Protein AF-A0A7C8GUG1-F1 (afdb_monomer_lite)

Structure (mmCIF, N/CA/C/O backbone):
data_AF-A0A7C8GUG1-F1
#
_entry.id   AF-A0A7C8GUG1-F1
#
loop_
_atom_site.group_PDB
_atom_site.id
_atom_site.type_symbol
_atom_site.label_atom_id
_atom_site.label_alt_id
_atom_site.label_comp_id
_atom_site.label_asym_id
_atom_site.label_entity_id
_atom_site.label_seq_id
_atom_site.pdbx_PDB_ins_code
_atom_site.Cartn_x
_atom_site.Cartn_y
_atom_site.Cartn_z
_atom_site.occupancy
_atom_site.B_iso_or_equiv
_atom_site.auth_seq_id
_atom_site.auth_comp_id
_atom_site.auth_asym_id
_atom_site.auth_atom_id
_atom_site.pdbx_PDB_model_num
ATOM 1 N N . MET A 1 1 ? -11.549 13.042 40.018 1.00 53.22 1 MET A N 1
ATOM 2 C CA . MET A 1 1 ? -11.176 11.721 39.458 1.00 53.22 1 MET A CA 1
ATOM 3 C C . MET A 1 1 ? -12.112 11.352 38.321 1.00 53.22 1 MET A C 1
ATOM 5 O O . MET A 1 1 ? -11.627 11.152 37.223 1.00 53.22 1 MET A O 1
ATOM 9 N N . GLU A 1 2 ? -13.425 11.378 38.550 1.00 57.62 2 GLU A N 1
ATOM 10 C CA . GLU A 1 2 ? -14.457 11.025 37.562 1.00 57.62 2 GLU A CA 1
ATOM 11 C C . GLU A 1 2 ? -14.440 11.885 36.281 1.00 57.62 2 GLU A C 1
ATOM 13 O O . GLU A 1 2 ? -14.459 11.342 35.183 1.00 57.62 2 GLU A O 1
ATOM 18 N N . GLU A 1 3 ? -14.281 13.207 36.402 1.00 60.03 3 GLU A N 1
ATOM 19 C CA . GLU A 1 3 ? -14.183 14.128 35.254 1.00 60.03 3 GLU A CA 1
ATOM 20 C C . GLU A 1 3 ? -12.953 13.841 34.370 1.00 60.03 3 GLU A C 1
ATOM 22 O O . GLU A 1 3 ? -13.070 13.684 33.157 1.00 60.03 3 GLU A O 1
ATOM 27 N N . LYS A 1 4 ? -11.788 13.621 34.994 1.00 59.00 4 LYS A N 1
ATOM 28 C CA . LYS A 1 4 ? -10.542 13.252 34.304 1.00 59.00 4 LYS A CA 1
ATOM 29 C C . LYS A 1 4 ? -10.656 11.889 33.603 1.00 59.00 4 LYS A C 1
ATOM 31 O O . LYS A 1 4 ? -10.146 11.722 32.501 1.00 59.00 4 LYS A O 1
ATOM 36 N N . SER A 1 5 ? -11.347 10.923 34.210 1.00 56.12 5 SER A N 1
ATOM 37 C CA . SER A 1 5 ? -11.620 9.609 33.607 1.00 56.12 5 SER A CA 1
ATOM 38 C C . SER A 1 5 ? -12.577 9.692 32.414 1.00 56.12 5 SER A C 1
ATOM 40 O O . SER A 1 5 ? -12.389 8.980 31.430 1.00 56.12 5 SER A O 1
ATOM 42 N N . GLN A 1 6 ? -13.576 10.577 32.463 1.00 60.69 6 GLN A N 1
ATOM 43 C CA . GLN A 1 6 ? -14.480 10.821 31.336 1.00 60.69 6 GLN A CA 1
ATOM 44 C C . GLN A 1 6 ? -13.781 11.534 30.172 1.00 60.69 6 GLN A C 1
ATOM 46 O O . GLN A 1 6 ? -14.040 11.204 29.014 1.00 60.69 6 GLN A O 1
ATOM 51 N N . GLU A 1 7 ? -12.883 12.479 30.451 1.00 64.31 7 GLU A N 1
ATOM 52 C CA . GLU A 1 7 ? -12.047 13.110 29.422 1.00 64.31 7 GLU A CA 1
ATOM 53 C C . GLU A 1 7 ? -11.095 12.104 28.763 1.00 64.31 7 GLU A C 1
ATOM 55 O O . GLU A 1 7 ? -11.030 12.046 27.535 1.00 64.31 7 GLU A O 1
ATOM 60 N N . LEU A 1 8 ? -10.444 11.242 29.552 1.00 63.78 8 LEU A N 1
ATOM 61 C CA . LEU A 1 8 ? -9.610 10.143 29.051 1.00 63.78 8 LEU A CA 1
ATOM 62 C C . LEU A 1 8 ? -10.398 9.160 28.177 1.00 63.78 8 LEU A C 1
ATOM 64 O O . LEU A 1 8 ? -9.925 8.780 27.111 1.00 63.78 8 LEU A O 1
ATOM 68 N N . ALA A 1 9 ? -11.619 8.789 28.565 1.00 63.44 9 ALA A N 1
ATOM 69 C CA . ALA A 1 9 ? -12.466 7.911 27.758 1.00 63.44 9 ALA A CA 1
ATOM 70 C C . ALA A 1 9 ? -12.909 8.565 26.442 1.00 63.44 9 ALA A C 1
ATOM 72 O O . ALA A 1 9 ? -12.916 7.921 25.395 1.00 63.44 9 ALA A O 1
ATOM 73 N N . LYS A 1 10 ? -13.245 9.860 26.468 1.00 66.12 10 LYS A N 1
ATOM 74 C CA . LYS A 1 10 ? -13.562 10.624 25.252 1.00 66.12 10 LYS A CA 1
ATOM 75 C C . LYS A 1 10 ? -12.351 10.750 24.327 1.00 66.12 10 LYS A C 1
ATOM 77 O O . LYS A 1 10 ? -12.536 10.704 23.114 1.00 66.12 10 LYS A O 1
ATOM 82 N N . ALA A 1 11 ? -11.145 10.890 24.878 1.00 66.19 11 ALA A N 1
ATOM 83 C CA . ALA A 1 11 ? -9.906 10.857 24.107 1.00 66.19 11 ALA A CA 1
ATOM 84 C C . ALA A 1 11 ? -9.668 9.464 23.498 1.00 66.19 11 ALA A C 1
ATOM 86 O O . ALA A 1 11 ? -9.420 9.370 22.303 1.00 66.19 11 ALA A O 1
ATOM 87 N N . PHE A 1 12 ? -9.871 8.390 24.269 1.00 66.94 12 PHE A N 1
ATOM 88 C CA . PHE A 1 12 ? -9.739 6.995 23.822 1.00 66.94 12 PHE A CA 1
ATOM 89 C C . PHE A 1 12 ? -10.706 6.635 22.682 1.00 66.94 12 PHE A C 1
ATOM 91 O O . PHE A 1 12 ? -10.350 5.928 21.749 1.00 66.94 12 PHE A O 1
ATOM 98 N N . LEU A 1 13 ? -11.935 7.157 22.716 1.00 66.75 13 LEU A N 1
ATOM 99 C CA . LEU A 1 13 ? -12.935 6.948 21.658 1.00 66.75 13 LEU A CA 1
ATOM 100 C C . LEU A 1 13 ? -12.660 7.749 20.382 1.00 66.75 13 LEU A C 1
ATOM 102 O O . LEU A 1 13 ? -13.218 7.440 19.333 1.00 66.75 13 LEU A O 1
ATOM 106 N N . LYS A 1 14 ? -11.848 8.802 20.485 1.00 69.81 14 LYS A N 1
ATOM 107 C CA . LYS A 1 14 ? -11.373 9.601 19.350 1.00 69.81 14 LYS A CA 1
ATOM 108 C C . LYS A 1 14 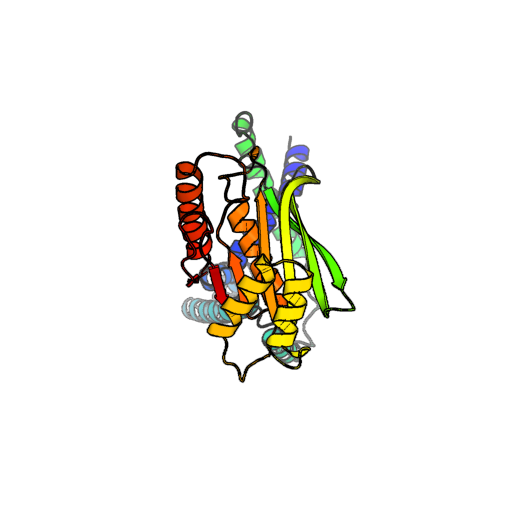? -9.972 9.186 18.902 1.00 69.81 14 LYS A C 1
ATOM 110 O O . LYS A 1 14 ? -9.459 9.757 17.943 1.00 69.81 14 LYS A O 1
ATOM 115 N N . ASP A 1 15 ? -9.365 8.217 19.582 1.00 72.31 15 ASP A N 1
ATOM 116 C CA . ASP A 1 15 ? -8.055 7.691 19.240 1.00 72.31 15 ASP A CA 1
ATOM 117 C C . ASP A 1 15 ? -8.150 6.948 17.905 1.00 72.31 15 ASP A C 1
ATOM 119 O O . ASP A 1 15 ? -8.834 5.927 17.757 1.00 72.31 15 ASP A O 1
ATOM 123 N N . LYS A 1 16 ? -7.449 7.495 16.915 1.00 67.12 16 LYS A N 1
ATOM 124 C CA . LYS A 1 16 ? -7.451 6.991 15.549 1.00 67.12 16 LYS A CA 1
ATOM 125 C C . LYS A 1 16 ? -6.862 5.575 15.458 1.00 67.12 16 LYS A C 1
ATOM 127 O O . LYS A 1 16 ? -7.427 4.778 14.723 1.00 67.12 16 LYS A O 1
ATOM 132 N N . LYS A 1 17 ? -5.843 5.193 16.252 1.00 60.03 17 LYS A N 1
ATOM 133 C CA . LYS A 1 17 ? -5.285 3.815 16.270 1.00 60.03 17 LYS A CA 1
ATOM 134 C C . LYS A 1 17 ? -6.333 2.820 16.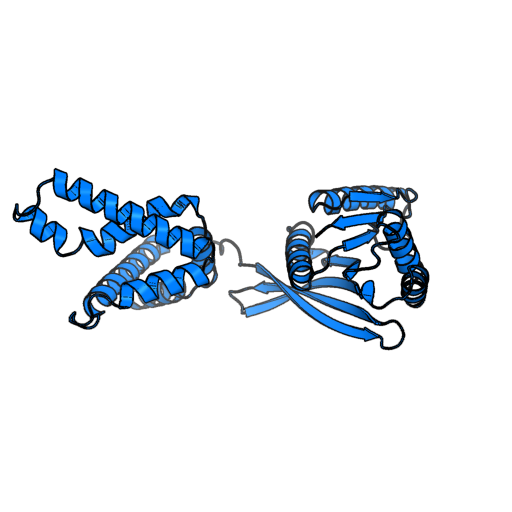727 1.00 60.03 17 LYS A C 1
ATOM 136 O O . LYS A 1 17 ? -6.486 1.757 16.130 1.00 60.03 17 LYS A O 1
ATOM 141 N N . LEU A 1 18 ? -7.025 3.128 17.819 1.00 66.56 18 LEU A N 1
ATOM 142 C CA . LEU A 1 18 ? -8.033 2.224 18.369 1.00 66.56 18 LEU A CA 1
ATOM 143 C C . LEU A 1 18 ? -9.222 2.096 17.427 1.00 66.56 18 LEU A C 1
ATOM 145 O O . LEU A 1 18 ? -9.744 0.991 17.250 1.00 66.56 18 LEU A O 1
ATOM 149 N N . ASN A 1 19 ? -9.594 3.198 16.780 1.00 71.31 19 ASN A N 1
ATOM 150 C CA . ASN A 1 19 ? -10.611 3.193 15.747 1.00 71.31 19 ASN A CA 1
ATOM 151 C C . ASN A 1 19 ? -10.169 2.391 14.512 1.00 71.31 19 ASN A C 1
ATOM 153 O O . ASN A 1 19 ? -10.931 1.548 14.056 1.00 71.31 19 ASN A O 1
ATOM 157 N N . ASP A 1 20 ? -8.937 2.554 14.030 1.00 74.25 20 ASP A N 1
ATOM 158 C CA . ASP A 1 20 ? -8.398 1.855 12.854 1.00 74.25 20 ASP A CA 1
ATOM 159 C C . ASP A 1 20 ? -8.178 0.359 13.121 1.00 74.25 20 ASP A C 1
ATOM 161 O O . ASP A 1 20 ? -8.512 -0.480 12.288 1.00 74.25 20 ASP A O 1
ATOM 165 N N . LYS A 1 21 ? -7.701 -0.015 14.315 1.00 74.44 21 LYS A N 1
ATOM 166 C CA . LYS A 1 21 ? -7.604 -1.418 14.751 1.00 74.44 21 LYS A CA 1
ATOM 167 C C . LYS A 1 21 ? -8.985 -2.058 14.846 1.00 74.44 21 LYS A C 1
ATOM 169 O O . LYS A 1 21 ? -9.177 -3.197 14.416 1.00 74.44 21 LYS A O 1
ATOM 174 N N . SER A 1 22 ? -9.949 -1.323 15.400 1.00 79.75 22 SER A N 1
ATOM 175 C CA . SER A 1 22 ? -11.342 -1.766 15.434 1.00 79.75 22 SER A CA 1
ATOM 176 C C . SER A 1 22 ? -11.894 -1.892 14.017 1.00 79.75 22 SER A C 1
ATOM 178 O O . SER A 1 22 ? -12.505 -2.907 13.711 1.00 79.75 22 SER A O 1
ATOM 180 N N . LEU A 1 23 ? -11.611 -0.940 13.126 1.00 82.00 23 LEU A N 1
ATOM 181 C CA . LEU A 1 23 ? -12.022 -0.961 11.725 1.00 82.00 23 LEU A CA 1
ATOM 182 C C . LEU A 1 23 ? -11.422 -2.152 10.973 1.00 82.00 23 LEU A C 1
ATOM 184 O O . LEU A 1 23 ? -12.149 -2.847 10.273 1.00 82.00 23 LEU A O 1
ATOM 188 N N . HIS A 1 24 ? -10.131 -2.436 11.150 1.00 81.50 24 HIS A N 1
ATOM 189 C CA . HIS A 1 24 ? -9.475 -3.589 10.537 1.00 81.50 24 HIS A CA 1
ATOM 190 C C . HIS A 1 24 ? -10.133 -4.899 10.985 1.00 81.50 24 HIS A C 1
ATOM 192 O O . HIS A 1 24 ? -10.496 -5.727 10.154 1.00 81.50 24 HIS A O 1
ATOM 198 N N . LYS A 1 25 ? -10.407 -5.040 12.289 1.00 82.38 25 LYS A N 1
ATOM 199 C CA . LYS A 1 25 ? -11.178 -6.173 12.821 1.00 82.38 25 LYS A CA 1
ATOM 200 C C . LYS A 1 25 ? -12.602 -6.216 12.251 1.00 82.38 25 LYS A C 1
ATOM 202 O O . LYS A 1 25 ? -13.123 -7.288 11.965 1.00 82.38 25 LYS A O 1
ATOM 207 N N . MET A 1 26 ? -13.240 -5.063 12.069 1.00 85.38 26 MET A N 1
ATOM 208 C CA . MET A 1 26 ? -14.569 -4.963 11.462 1.00 85.38 26 MET A CA 1
ATOM 209 C C . MET A 1 26 ? -14.566 -5.293 9.965 1.00 85.38 26 MET A C 1
ATOM 211 O O . MET A 1 26 ? -15.622 -5.639 9.446 1.00 85.38 26 MET A O 1
ATOM 215 N N . LYS A 1 27 ? -13.419 -5.235 9.276 1.00 86.31 27 LYS A N 1
ATOM 216 C CA . LYS A 1 27 ? -13.267 -5.658 7.874 1.00 86.31 27 LYS A CA 1
ATOM 217 C C . LYS A 1 27 ? -12.996 -7.158 7.704 1.00 86.31 27 LYS A C 1
ATOM 219 O O . LYS A 1 27 ? -13.127 -7.655 6.592 1.00 86.31 27 LYS A O 1
ATOM 224 N N . ASP A 1 28 ? -12.668 -7.888 8.770 1.00 86.06 28 ASP A N 1
ATOM 225 C CA . ASP A 1 28 ? -12.409 -9.330 8.694 1.00 86.06 28 ASP A CA 1
ATOM 226 C C . ASP A 1 28 ? -13.708 -10.123 8.409 1.00 86.06 28 ASP A C 1
ATOM 228 O O . ASP A 1 28 ? -14.612 -10.164 9.260 1.00 86.06 28 ASP A O 1
ATOM 232 N N . PRO A 1 29 ? -13.826 -10.791 7.242 1.00 87.31 29 PRO A N 1
ATOM 233 C CA . PRO A 1 29 ? -15.027 -11.534 6.871 1.00 87.31 29 PRO A CA 1
ATOM 234 C C . PRO A 1 29 ? -15.280 -12.762 7.747 1.00 87.31 29 PRO A C 1
ATOM 236 O O . PRO A 1 29 ? -16.419 -13.226 7.842 1.00 87.31 29 PRO A O 1
ATOM 239 N N . THR A 1 30 ? -14.257 -13.286 8.427 1.00 90.31 30 THR A N 1
ATOM 240 C CA . THR A 1 30 ? -14.411 -14.442 9.320 1.00 90.31 30 THR A CA 1
ATOM 241 C C . THR A 1 30 ? -15.225 -14.100 10.569 1.00 90.31 30 THR A C 1
ATOM 243 O O . THR A 1 30 ? -15.885 -14.972 11.136 1.00 90.31 30 THR A O 1
ATOM 246 N N . LEU A 1 31 ? -15.273 -12.818 10.945 1.00 92.25 31 LEU A N 1
ATOM 247 C CA . LEU A 1 31 ? -16.000 -12.331 12.117 1.00 92.25 31 LEU A 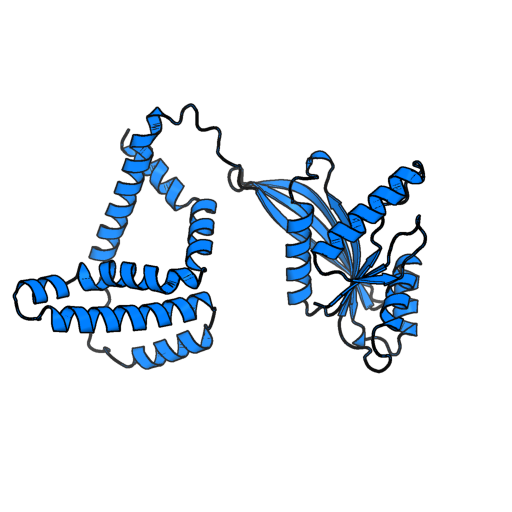CA 1
ATOM 248 C C . LEU A 1 31 ? -17.455 -11.935 11.821 1.00 92.25 31 LEU A C 1
ATOM 250 O O . LEU A 1 31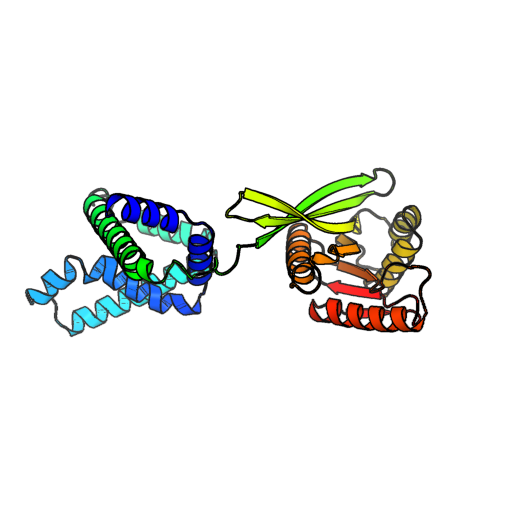 ? -18.215 -11.657 12.750 1.00 92.25 31 LEU A O 1
ATOM 254 N N . ALA A 1 32 ? -17.894 -11.945 10.557 1.00 91.94 32 ALA A N 1
ATOM 255 C CA . ALA A 1 32 ? -19.231 -11.482 10.165 1.00 91.94 32 ALA A CA 1
ATOM 256 C C . ALA A 1 32 ? -20.373 -12.214 10.895 1.00 91.94 32 ALA A C 1
ATOM 258 O O . ALA A 1 32 ? -21.374 -11.608 11.284 1.00 91.94 32 ALA A O 1
ATOM 259 N N . GLY A 1 33 ? -20.222 -13.523 11.124 1.00 91.75 33 GLY A N 1
ATOM 260 C CA . GLY A 1 33 ? -21.195 -14.323 11.872 1.00 91.75 33 GLY A CA 1
ATOM 261 C C . GLY A 1 33 ? -21.270 -13.963 13.360 1.00 91.75 33 GLY A C 1
ATOM 262 O O . GLY A 1 33 ? -22.345 -14.009 13.960 1.00 91.75 33 GLY A O 1
ATOM 263 N N . GLU A 1 34 ? -20.143 -13.592 13.967 1.00 92.81 34 GLU A N 1
ATOM 264 C CA . GLU A 1 34 ? -20.080 -13.171 15.370 1.00 92.81 34 GLU A CA 1
ATOM 265 C C . GLU A 1 34 ? -20.677 -11.777 15.549 1.00 92.81 34 GLU A C 1
ATOM 267 O O . GLU A 1 34 ? -21.513 -11.568 16.432 1.00 92.81 34 GLU A O 1
ATOM 272 N N . TRP A 1 35 ? -20.339 -10.852 14.650 1.00 93.38 35 TRP A N 1
ATOM 273 C CA . TRP A 1 35 ? -20.914 -9.512 14.641 1.00 93.38 35 TRP A CA 1
ATOM 274 C C . TRP A 1 35 ? -22.419 -9.527 14.399 1.00 93.38 35 TRP A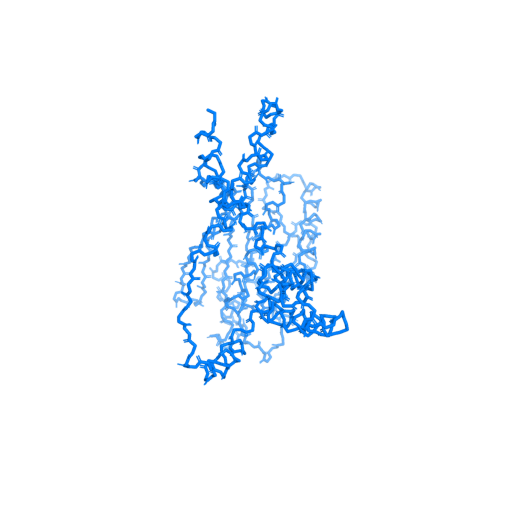 C 1
ATOM 276 O O . TRP A 1 35 ? -23.148 -8.839 15.108 1.00 93.38 35 TRP A O 1
ATOM 286 N N . ALA A 1 36 ? -22.914 -10.374 13.494 1.00 94.56 36 ALA A N 1
ATOM 287 C CA . ALA A 1 36 ? -24.348 -10.545 13.275 1.00 94.56 36 ALA A CA 1
ATOM 288 C C . ALA A 1 36 ? -25.090 -10.991 14.545 1.00 94.56 36 ALA A C 1
ATOM 290 O O . ALA A 1 36 ? -26.163 -10.469 14.848 1.00 94.56 36 ALA A O 1
ATOM 291 N N . LYS A 1 37 ? -24.511 -11.914 15.326 1.00 90.75 37 LYS A N 1
ATOM 292 C CA . LYS A 1 37 ? -25.076 -12.328 16.622 1.00 90.75 37 LYS A CA 1
ATOM 293 C C . LYS A 1 37 ? -25.082 -11.173 17.616 1.00 90.75 37 LYS A C 1
ATOM 295 O O . LYS A 1 37 ? -26.111 -10.926 18.236 1.00 90.75 37 LYS A O 1
ATOM 300 N N . ALA A 1 38 ? -23.963 -10.463 17.758 1.00 90.81 38 ALA A N 1
ATOM 301 C CA . ALA A 1 38 ? -23.858 -9.327 18.672 1.00 90.81 38 ALA A CA 1
ATOM 302 C C . ALA A 1 38 ? -24.862 -8.217 18.317 1.00 90.81 38 ALA A C 1
ATOM 304 O O . ALA A 1 38 ? -25.559 -7.710 19.194 1.00 90.81 38 ALA A O 1
ATOM 305 N N . ILE A 1 39 ? -25.003 -7.904 17.027 1.00 90.69 39 ILE A N 1
ATOM 306 C CA . ILE A 1 39 ? -25.973 -6.931 16.522 1.00 90.69 39 ILE A CA 1
ATOM 307 C C . ILE A 1 39 ? -27.398 -7.416 16.779 1.00 90.69 39 ILE A C 1
ATOM 309 O O . ILE A 1 39 ? -28.186 -6.646 17.307 1.00 90.69 39 ILE A O 1
ATOM 313 N N . ALA A 1 40 ? -27.736 -8.678 16.491 1.00 89.88 40 ALA A N 1
ATOM 314 C CA . ALA A 1 40 ? -29.059 -9.227 16.801 1.00 89.88 40 ALA A CA 1
ATOM 315 C C . ALA A 1 40 ? -29.374 -9.139 18.305 1.00 89.88 40 ALA A C 1
ATOM 317 O O . ALA A 1 40 ? -30.483 -8.774 18.691 1.00 89.88 40 ALA A O 1
ATOM 318 N N . HIS A 1 41 ? -28.392 -9.404 19.167 1.00 85.94 41 HIS A N 1
ATOM 319 C CA . HIS A 1 41 ? -28.542 -9.196 20.604 1.00 85.94 41 HIS A CA 1
ATOM 320 C C . HIS A 1 41 ? -28.837 -7.731 20.948 1.00 85.94 41 HIS A C 1
ATOM 322 O O . HIS A 1 41 ? -29.751 -7.462 21.723 1.00 85.94 41 HIS A O 1
ATOM 328 N N . PHE A 1 42 ? -28.107 -6.798 20.337 1.00 84.38 42 PHE A N 1
ATOM 329 C CA . PHE A 1 42 ? -28.255 -5.364 20.563 1.00 84.38 42 PHE A CA 1
ATOM 330 C C . PHE A 1 42 ? -29.594 -4.804 20.049 1.00 84.38 42 PHE A C 1
ATOM 332 O O . PHE A 1 42 ? -30.323 -4.182 20.812 1.00 84.38 42 PHE A O 1
ATOM 339 N N . ILE A 1 43 ? -29.943 -5.049 18.781 1.00 80.50 43 ILE A N 1
ATOM 340 C CA . ILE A 1 43 ? -31.105 -4.424 18.124 1.00 80.50 43 ILE A CA 1
ATOM 341 C C . ILE A 1 43 ? -32.424 -5.141 18.415 1.00 80.50 43 ILE A C 1
ATOM 343 O O . ILE A 1 43 ? -33.476 -4.510 18.450 1.00 80.50 43 ILE A O 1
ATOM 347 N N . TYR A 1 44 ? -32.383 -6.468 18.551 1.00 75.31 44 TYR A N 1
ATOM 348 C CA . TYR A 1 44 ? -33.575 -7.312 18.490 1.00 75.31 44 TYR A CA 1
ATOM 349 C C . TYR A 1 44 ? -33.867 -7.956 19.843 1.00 75.31 44 TYR A C 1
ATOM 351 O O . TYR A 1 44 ? -34.983 -7.846 20.349 1.00 75.31 44 TYR A O 1
ATOM 359 N N . ARG A 1 45 ? -32.857 -8.574 20.466 1.00 68.56 45 ARG A N 1
ATOM 360 C CA . ARG A 1 45 ? -33.044 -9.310 21.722 1.00 68.56 45 ARG A CA 1
ATOM 361 C C . ARG A 1 45 ? -33.128 -8.412 22.953 1.00 68.56 45 ARG A C 1
ATOM 363 O O . ARG A 1 45 ? -33.975 -8.640 23.794 1.00 68.56 45 ARG A O 1
ATOM 370 N N . ASN A 1 46 ? -32.342 -7.345 23.035 1.00 72.25 46 ASN A N 1
ATOM 371 C CA . ASN A 1 46 ? -32.501 -6.328 24.089 1.00 72.25 46 ASN A CA 1
ATOM 372 C C . ASN A 1 46 ? -33.632 -5.318 23.768 1.00 72.25 46 ASN A C 1
ATOM 374 O O . ASN A 1 46 ? -33.719 -4.226 24.342 1.00 72.25 46 ASN A O 1
ATOM 378 N N . GLY A 1 47 ? -34.478 -5.669 22.797 1.00 73.38 47 GLY A N 1
ATOM 379 C CA . GLY A 1 47 ? -35.640 -4.919 22.349 1.00 73.38 47 GLY A CA 1
ATOM 380 C C . GLY A 1 47 ? -36.959 -5.602 22.740 1.00 73.38 47 GLY A C 1
ATOM 381 O O . GLY A 1 47 ? -36.974 -6.512 23.566 1.00 73.38 47 GLY A O 1
ATOM 382 N N . PRO A 1 48 ? -38.082 -5.200 22.123 1.00 78.69 48 PRO A N 1
ATOM 383 C CA . PRO A 1 48 ? -39.425 -5.630 22.531 1.00 78.69 48 PRO A CA 1
ATOM 384 C C . PRO A 1 48 ? -39.685 -7.132 22.357 1.00 78.69 48 PRO A C 1
ATOM 386 O O . PRO A 1 48 ? -40.656 -7.658 22.888 1.00 78.69 48 PRO A O 1
ATOM 389 N N . VAL A 1 49 ? -38.851 -7.845 21.601 1.00 85.06 49 VAL A N 1
ATOM 390 C CA . VAL A 1 49 ? -39.077 -9.264 21.301 1.00 85.06 49 VAL A CA 1
ATOM 391 C C . VAL A 1 49 ? -38.863 -10.146 22.524 1.00 85.06 49 VAL A C 1
ATOM 393 O O . VAL A 1 49 ? -39.603 -11.109 22.700 1.00 85.06 49 VAL A O 1
ATOM 396 N N . GLU A 1 50 ? -37.898 -9.822 23.383 1.00 82.56 50 GLU A N 1
ATOM 397 C CA . GLU A 1 50 ? -37.701 -10.572 24.628 1.00 82.56 50 GLU A CA 1
ATOM 398 C C . GLU A 1 50 ? -38.872 -10.339 25.595 1.00 82.56 50 GLU A C 1
ATOM 400 O O . GLU A 1 50 ? -39.310 -11.269 26.268 1.00 82.56 50 GLU A O 1
ATOM 405 N N . ASP A 1 51 ? -39.471 -9.143 25.597 1.00 86.38 51 ASP A N 1
ATOM 406 C CA . ASP A 1 51 ? -40.697 -8.872 26.358 1.00 86.38 51 ASP A CA 1
ATOM 407 C C . ASP A 1 51 ? -41.881 -9.685 25.806 1.00 86.38 51 ASP A C 1
ATOM 409 O O . ASP A 1 51 ? -42.637 -10.298 26.554 1.00 86.38 51 ASP A O 1
ATOM 413 N N . ILE A 1 52 ? -42.031 -9.762 24.482 1.00 89.25 52 ILE A N 1
ATOM 414 C CA . ILE A 1 52 ? -43.067 -10.579 23.827 1.00 89.25 52 ILE A CA 1
ATOM 415 C C . ILE A 1 52 ? -42.860 -12.076 24.138 1.00 89.25 52 ILE A C 1
ATOM 417 O O . ILE A 1 52 ? -43.819 -12.798 24.426 1.00 89.25 52 ILE A O 1
ATOM 421 N N . HIS A 1 53 ? -41.612 -12.551 24.116 1.00 87.44 53 HIS A N 1
ATOM 422 C CA . HIS A 1 53 ? -41.258 -13.930 24.460 1.00 87.44 53 HIS A CA 1
ATOM 423 C C . HIS A 1 53 ? -41.517 -14.241 25.936 1.00 87.44 53 HIS A C 1
ATOM 425 O O . HIS A 1 53 ? -42.186 -15.227 26.238 1.00 87.44 53 HIS A O 1
ATOM 431 N N . SER A 1 54 ? -41.077 -13.377 26.851 1.00 86.88 54 SER A N 1
ATOM 432 C CA . SER A 1 54 ? -41.291 -13.542 28.295 1.00 86.88 54 SER A CA 1
ATOM 433 C C . SER A 1 54 ? -42.766 -13.448 28.701 1.00 86.88 54 SER A C 1
ATOM 435 O O . SER A 1 54 ? -43.188 -14.125 29.638 1.00 86.88 54 SER A O 1
ATOM 437 N N . ASN A 1 55 ? -43.579 -12.714 27.937 1.00 92.25 55 ASN A N 1
ATOM 438 C CA . ASN A 1 55 ? -45.039 -12.699 28.062 1.00 92.25 55 ASN A CA 1
ATOM 439 C C . ASN A 1 55 ? -45.725 -13.950 27.473 1.00 92.25 55 ASN A C 1
ATOM 441 O O . ASN A 1 55 ? -46.954 -14.025 27.442 1.00 92.25 55 ASN A O 1
ATOM 445 N N . GLY A 1 56 ? -44.958 -14.933 26.990 1.00 91.25 56 GLY A N 1
ATOM 446 C CA . GLY A 1 56 ? -45.456 -16.205 26.462 1.00 91.25 56 GLY A CA 1
ATOM 447 C C . GLY A 1 56 ? -46.113 -16.107 25.083 1.00 91.25 56 GLY A C 1
ATOM 448 O O . GLY A 1 56 ? -46.800 -17.039 24.670 1.00 91.25 56 GLY A O 1
ATOM 449 N N . GLN A 1 57 ? -45.933 -14.992 24.370 1.00 94.88 57 GLN A N 1
ATOM 450 C CA . GLN A 1 57 ? -46.527 -14.773 23.045 1.00 94.88 57 GLN A CA 1
ATOM 451 C C . GLN A 1 57 ? -45.676 -15.357 21.910 1.00 94.88 57 GLN A C 1
ATOM 453 O O . GLN A 1 57 ? -46.171 -15.538 20.800 1.00 94.88 57 GLN A O 1
ATOM 458 N N . LEU A 1 58 ? -44.411 -15.670 22.190 1.00 92.88 58 LEU A N 1
ATOM 459 C CA . LEU A 1 58 ? -43.534 -16.447 21.320 1.00 92.88 58 LEU A CA 1
ATOM 460 C C . LEU A 1 58 ? -43.116 -17.713 22.056 1.00 92.88 58 LEU A C 1
ATOM 462 O O . LEU A 1 58 ? -42.905 -17.692 23.267 1.00 92.88 58 LEU A O 1
ATOM 466 N N . THR A 1 59 ? -42.969 -18.819 21.334 1.00 93.00 59 THR A N 1
ATOM 467 C CA . THR A 1 59 ? -42.355 -20.023 21.898 1.00 93.00 59 THR A CA 1
ATOM 468 C C . THR A 1 59 ? -40.833 -19.968 21.761 1.00 93.00 59 THR A C 1
ATOM 470 O O . THR A 1 59 ? -40.283 -19.245 20.928 1.00 93.00 59 THR A O 1
ATOM 473 N N . ASP A 1 60 ? -40.122 -20.809 22.513 1.00 90.19 60 ASP A N 1
ATOM 474 C CA . ASP A 1 60 ? -38.671 -20.977 22.343 1.00 90.19 60 ASP A CA 1
ATOM 475 C C . ASP A 1 60 ? -38.285 -21.427 20.924 1.00 90.19 60 ASP A C 1
ATOM 477 O O . ASP A 1 60 ? -37.196 -21.115 20.433 1.00 90.19 60 ASP A O 1
ATOM 481 N N . ALA A 1 61 ? -39.161 -22.184 20.254 1.00 93.94 61 ALA A N 1
ATOM 482 C CA . ALA A 1 61 ? -38.950 -22.622 18.878 1.00 93.94 61 ALA A CA 1
ATOM 483 C C . ALA A 1 61 ? -39.078 -21.451 17.891 1.00 93.94 61 ALA A C 1
ATOM 485 O O . ALA A 1 61 ? -38.249 -21.327 16.981 1.00 93.94 61 ALA A O 1
ATOM 486 N N . ASP A 1 62 ? -40.049 -20.562 18.111 1.00 92.81 62 ASP A N 1
ATOM 487 C CA . ASP A 1 62 ? -40.211 -19.336 17.326 1.00 92.81 62 ASP A CA 1
ATOM 488 C C . ASP A 1 62 ? -38.993 -18.432 17.509 1.00 92.81 62 ASP A C 1
ATOM 490 O O . ASP A 1 62 ? -38.376 -18.017 16.528 1.00 92.81 62 ASP A O 1
ATOM 494 N N . MET A 1 63 ? -38.551 -18.238 18.755 1.00 89.31 63 MET A N 1
ATOM 495 C CA . MET A 1 63 ? -37.355 -17.453 19.065 1.00 89.31 63 MET A CA 1
ATOM 496 C C . MET A 1 63 ? -36.106 -17.989 18.368 1.00 89.31 63 MET A C 1
ATOM 498 O O . MET A 1 63 ? -35.346 -17.225 17.775 1.00 89.31 63 MET A O 1
ATOM 502 N N . LYS A 1 64 ? -35.881 -19.309 18.382 1.00 88.56 64 LYS A N 1
ATOM 503 C CA . LYS A 1 64 ? -34.750 -19.922 17.663 1.00 88.56 64 LYS A CA 1
ATOM 504 C C . LYS A 1 64 ? -34.836 -19.691 16.158 1.00 88.56 64 LYS A C 1
ATOM 506 O O . LYS A 1 64 ? -33.815 -19.406 15.530 1.00 88.56 64 LYS A O 1
ATOM 511 N N . THR A 1 65 ? -36.032 -19.810 15.591 1.00 92.56 65 THR A N 1
ATOM 512 C CA . THR A 1 65 ? -36.267 -19.623 14.156 1.00 92.56 65 THR A CA 1
ATOM 513 C C . THR A 1 65 ? -35.995 -18.181 13.747 1.00 92.56 65 THR A C 1
ATOM 515 O O . THR A 1 65 ? -35.222 -17.946 12.816 1.00 92.56 65 THR A O 1
ATOM 518 N N . ILE A 1 66 ? -36.548 -17.216 14.483 1.00 90.38 66 ILE A N 1
ATOM 519 C CA . ILE A 1 66 ? -36.380 -15.798 14.174 1.00 90.38 66 ILE A CA 1
ATOM 520 C C . ILE A 1 66 ? -34.929 -15.360 14.395 1.00 90.38 66 ILE A C 1
ATOM 522 O O . ILE A 1 66 ? -34.347 -14.731 13.514 1.00 90.38 66 ILE A O 1
ATOM 526 N N . ASN A 1 67 ? -34.291 -15.769 15.497 1.00 89.19 67 ASN A N 1
ATOM 527 C CA . ASN A 1 67 ? -32.879 -15.467 15.745 1.00 89.19 67 ASN A CA 1
ATOM 528 C C . ASN A 1 67 ? -31.978 -16.008 14.629 1.00 89.19 67 ASN A C 1
ATOM 530 O O . ASN A 1 67 ? -31.092 -15.299 14.157 1.00 89.19 67 ASN A O 1
ATOM 534 N N . LYS A 1 68 ? -32.213 -17.244 14.166 1.00 90.81 68 LYS A N 1
ATOM 535 C CA . LYS A 1 68 ? -31.445 -17.827 13.058 1.00 90.81 68 LYS A CA 1
ATOM 536 C C . LYS A 1 68 ? -31.644 -17.047 11.760 1.00 90.81 68 LYS A C 1
ATOM 538 O O . LYS A 1 68 ? -30.668 -16.793 11.058 1.00 90.81 68 LYS A O 1
ATOM 543 N N . TYR A 1 69 ? -32.880 -16.658 11.452 1.00 93.56 69 TYR A N 1
ATOM 544 C CA . TYR A 1 69 ? -33.169 -15.826 10.288 1.00 93.56 69 TYR A CA 1
ATOM 545 C C . TYR A 1 69 ? -32.439 -14.477 10.370 1.00 93.56 69 TYR A C 1
ATOM 547 O O . TYR A 1 69 ? -31.712 -14.128 9.443 1.00 93.56 69 TYR A O 1
ATOM 555 N N . MET A 1 70 ? -32.554 -13.771 11.499 1.00 92.50 70 MET A N 1
ATOM 556 C CA . MET A 1 70 ? -31.907 -12.474 11.716 1.00 92.50 70 MET A CA 1
ATOM 557 C C . MET A 1 70 ? -30.387 -12.559 11.596 1.00 92.50 70 MET A C 1
ATOM 559 O O . MET A 1 70 ? -29.791 -11.755 10.886 1.00 92.50 70 MET A O 1
ATOM 563 N N . ILE A 1 71 ? -29.760 -13.554 12.233 1.00 93.44 71 ILE A N 1
ATOM 564 C CA . ILE A 1 71 ? -28.309 -13.760 12.145 1.00 93.44 71 ILE A CA 1
ATOM 565 C C . ILE A 1 71 ? -27.894 -13.976 10.688 1.00 93.44 71 ILE A C 1
ATOM 567 O O . ILE A 1 71 ? -26.977 -13.309 10.227 1.00 93.44 71 ILE A O 1
ATOM 571 N N . ASN A 1 72 ? -28.590 -14.838 9.940 1.00 93.75 72 ASN A N 1
ATOM 572 C CA . ASN A 1 72 ? -28.254 -15.097 8.539 1.00 93.75 72 ASN A CA 1
ATOM 573 C C . ASN A 1 72 ? -28.353 -13.832 7.669 1.00 93.75 72 ASN A C 1
ATOM 575 O O . ASN A 1 72 ? -27.450 -13.570 6.875 1.00 93.75 72 ASN A O 1
ATOM 579 N N . GLN A 1 73 ? -29.423 -13.043 7.825 1.00 95.75 73 GLN A N 1
ATOM 580 C CA . GLN A 1 73 ? -29.612 -11.803 7.061 1.00 95.75 73 GLN A CA 1
ATOM 581 C C . GLN A 1 73 ? -28.554 -10.750 7.415 1.00 95.75 73 GLN A C 1
ATOM 583 O O . GLN A 1 73 ? -27.951 -10.150 6.526 1.00 95.75 73 GLN A O 1
ATOM 588 N N . LEU A 1 74 ? -28.278 -10.564 8.710 1.00 95.88 74 LEU A N 1
ATOM 589 C CA . LEU A 1 74 ? -27.253 -9.633 9.180 1.00 95.88 74 LEU A CA 1
ATOM 590 C C . LEU A 1 74 ? -25.852 -10.057 8.726 1.00 95.88 74 LEU A C 1
ATOM 592 O O . LEU A 1 74 ? -25.084 -9.206 8.293 1.00 95.88 74 LEU A O 1
ATOM 596 N N . THR A 1 75 ? -25.517 -11.352 8.759 1.00 96.56 75 THR A N 1
ATOM 597 C CA . THR A 1 75 ? -24.235 -11.853 8.235 1.00 96.56 75 THR A CA 1
ATOM 598 C C . THR A 1 75 ? -24.087 -11.541 6.749 1.00 96.56 75 THR A C 1
ATOM 600 O O . THR A 1 75 ? -23.021 -11.087 6.343 1.00 96.56 75 THR A O 1
ATOM 603 N N . GLY A 1 76 ? -25.143 -11.733 5.950 1.00 95.56 76 GLY A N 1
ATOM 604 C CA . GLY A 1 76 ? -25.140 -11.366 4.533 1.00 95.56 76 GLY A CA 1
ATOM 605 C C . GLY A 1 76 ? -24.842 -9.880 4.321 1.00 95.56 76 GLY A C 1
ATOM 606 O O . GLY A 1 76 ? -23.901 -9.547 3.608 1.00 95.56 76 GLY A O 1
ATOM 607 N N . LEU A 1 77 ? -25.575 -8.998 5.009 1.00 96.25 77 LEU A N 1
ATOM 608 C CA . LEU A 1 77 ? -25.373 -7.544 4.928 1.00 96.25 77 LEU A CA 1
ATOM 609 C C . LEU A 1 77 ? -23.959 -7.115 5.345 1.00 96.25 77 LEU A C 1
ATOM 611 O O . LEU A 1 77 ? -23.342 -6.293 4.670 1.00 96.25 77 LEU A O 1
ATOM 615 N N . ILE A 1 78 ? -23.433 -7.677 6.438 1.00 95.81 78 ILE A N 1
ATOM 616 C CA . ILE A 1 78 ? -22.077 -7.380 6.919 1.00 95.81 78 ILE A CA 1
ATOM 617 C C . ILE A 1 78 ? -21.037 -7.808 5.882 1.00 95.81 78 ILE A C 1
ATOM 619 O O . ILE A 1 78 ? -20.145 -7.025 5.574 1.00 95.81 78 ILE A O 1
ATOM 623 N N . LEU A 1 79 ? -21.166 -9.006 5.303 1.00 95.50 79 LEU A N 1
ATOM 624 C CA . LEU A 1 79 ? -20.242 -9.479 4.270 1.00 95.50 79 LEU A CA 1
ATOM 625 C C . LEU A 1 79 ? -20.280 -8.601 3.016 1.00 95.50 79 LEU A C 1
ATOM 627 O O . LEU A 1 79 ? -19.223 -8.292 2.478 1.00 95.50 79 LEU A O 1
ATOM 631 N N . THR A 1 80 ? -21.461 -8.161 2.573 1.00 95.50 80 THR A N 1
ATOM 632 C CA . THR A 1 80 ? -21.600 -7.225 1.443 1.00 95.50 80 THR A CA 1
ATOM 633 C C . THR A 1 80 ? -20.868 -5.904 1.719 1.00 95.50 80 THR A C 1
ATOM 635 O O . THR A 1 80 ? -20.169 -5.399 0.844 1.00 95.50 80 THR A O 1
ATOM 638 N N . ILE A 1 81 ? -20.951 -5.376 2.948 1.00 95.19 81 ILE A N 1
ATOM 639 C CA . ILE A 1 81 ? -20.198 -4.180 3.373 1.00 95.19 81 ILE A CA 1
ATOM 640 C C . ILE A 1 81 ? -18.688 -4.453 3.392 1.00 95.19 81 ILE A C 1
ATOM 642 O O . ILE A 1 81 ? -17.914 -3.669 2.853 1.00 95.19 81 ILE A O 1
ATOM 646 N N . GLN A 1 82 ? -18.256 -5.560 4.000 1.00 92.50 82 GLN A N 1
ATOM 647 C CA . GLN A 1 82 ? -16.836 -5.910 4.136 1.00 92.50 82 GLN A CA 1
ATOM 648 C C . GLN A 1 82 ? -16.157 -6.189 2.789 1.00 92.50 82 GLN A C 1
ATOM 650 O O . GLN A 1 82 ? -14.962 -5.954 2.650 1.00 92.50 82 GLN A O 1
ATOM 655 N N . ARG A 1 83 ? -16.916 -6.678 1.803 1.00 92.44 83 ARG A N 1
ATOM 656 C CA . ARG A 1 83 ? -16.467 -6.903 0.421 1.00 92.44 83 ARG A CA 1
ATOM 657 C C . ARG A 1 83 ? -16.585 -5.671 -0.468 1.00 92.44 83 ARG A C 1
ATOM 659 O O . ARG A 1 83 ? -16.261 -5.755 -1.646 1.00 92.44 83 ARG A O 1
ATOM 666 N N . GLU A 1 84 ? -17.054 -4.554 0.084 1.00 95.38 84 GLU A N 1
ATOM 667 C CA . GLU A 1 84 ? -17.172 -3.285 -0.631 1.00 95.38 84 GLU A CA 1
ATOM 668 C C . GLU A 1 84 ? -18.091 -3.388 -1.873 1.00 95.38 84 GLU A C 1
ATOM 670 O O . GLU A 1 84 ? -17.929 -2.686 -2.869 1.00 95.38 84 GLU A O 1
ATOM 675 N N . GLU A 1 85 ? -19.118 -4.247 -1.805 1.00 96.19 85 GLU A N 1
ATOM 676 C CA . GLU A 1 85 ? -20.117 -4.481 -2.862 1.00 96.19 85 GLU A CA 1
ATOM 677 C C . GLU A 1 85 ? -21.180 -3.352 -2.888 1.00 96.19 85 GLU A C 1
ATOM 679 O O . GLU A 1 85 ? -22.391 -3.587 -2.841 1.00 96.19 85 GLU A O 1
ATOM 684 N N . TRP A 1 86 ? -20.737 -2.091 -2.939 1.00 96.19 86 TRP A N 1
ATOM 685 C CA . TRP A 1 86 ? -21.569 -0.902 -2.695 1.00 96.19 86 TRP A CA 1
ATOM 686 C C . TRP A 1 86 ? -22.756 -0.757 -3.647 1.00 96.19 86 TRP A C 1
ATOM 688 O O . TRP A 1 86 ? -23.849 -0.400 -3.212 1.00 96.19 86 TRP A O 1
ATOM 698 N N . PHE A 1 87 ? -22.569 -1.071 -4.932 1.00 91.62 87 PHE A N 1
ATOM 699 C CA . PHE A 1 87 ? -23.647 -1.008 -5.921 1.00 91.62 87 PHE A CA 1
ATOM 700 C C . PHE A 1 87 ? -24.767 -2.012 -5.614 1.00 91.62 87 PHE A C 1
ATOM 702 O O . PHE A 1 87 ? -25.948 -1.686 -5.734 1.00 91.62 87 PHE A O 1
ATOM 709 N N . LEU A 1 88 ? -24.409 -3.226 -5.181 1.00 93.25 88 LEU A N 1
ATOM 710 C CA . LEU A 1 88 ? -25.383 -4.238 -4.779 1.00 93.25 88 LEU A CA 1
ATOM 711 C C . LEU A 1 88 ? -26.120 -3.792 -3.512 1.00 93.25 88 LEU A C 1
ATOM 713 O O . LEU A 1 88 ? -27.349 -3.858 -3.467 1.00 93.25 88 LEU A O 1
ATOM 717 N N . LEU A 1 89 ? -25.379 -3.296 -2.518 1.00 95.81 89 LEU A N 1
ATOM 718 C CA . LEU A 1 89 ? -25.943 -2.808 -1.263 1.00 95.81 89 LEU A CA 1
ATOM 719 C C . LEU A 1 89 ? -26.949 -1.671 -1.486 1.00 95.81 89 LEU A C 1
ATOM 721 O O . LEU A 1 89 ? -28.052 -1.726 -0.946 1.00 95.81 89 LEU A O 1
ATOM 725 N N . ASP A 1 90 ? -26.595 -0.677 -2.304 1.00 96.00 90 ASP A N 1
ATOM 726 C CA . ASP A 1 90 ? -27.463 0.463 -2.615 1.00 96.00 90 ASP A CA 1
ATOM 727 C C . ASP A 1 90 ? -28.778 0.008 -3.264 1.00 96.00 90 ASP A C 1
ATOM 729 O O . ASP A 1 90 ? -29.861 0.348 -2.791 1.00 96.00 90 ASP A O 1
ATOM 733 N N . ASN A 1 91 ? -28.707 -0.867 -4.272 1.00 95.19 91 ASN A N 1
ATOM 734 C CA . ASN A 1 91 ? -29.902 -1.390 -4.941 1.00 95.19 91 ASN A CA 1
ATOM 735 C C . ASN A 1 91 ? -30.770 -2.257 -4.015 1.00 95.19 91 ASN A C 1
ATOM 737 O O . ASN A 1 91 ? -32.000 -2.159 -4.050 1.00 95.19 91 ASN A O 1
ATOM 741 N N . MET A 1 92 ? -30.156 -3.081 -3.160 1.00 94.69 92 MET A N 1
ATOM 742 C CA . MET A 1 92 ? -30.889 -3.857 -2.158 1.00 94.69 92 MET A CA 1
ATOM 743 C C . MET A 1 92 ? -31.636 -2.940 -1.183 1.00 94.69 92 MET A C 1
ATOM 745 O O . MET A 1 92 ? -32.827 -3.137 -0.941 1.00 94.69 92 MET A O 1
ATOM 749 N N . LEU A 1 93 ? -30.967 -1.918 -0.640 1.00 93.56 93 LEU A N 1
ATOM 750 C CA . LEU A 1 93 ? -31.584 -0.973 0.293 1.00 93.56 93 LEU A CA 1
ATOM 751 C C . LEU A 1 93 ? -32.654 -0.111 -0.389 1.00 93.56 93 LEU A C 1
ATOM 753 O O . LEU A 1 93 ? -33.709 0.120 0.202 1.00 93.56 93 LEU A O 1
ATOM 757 N N . ALA A 1 94 ? -32.434 0.313 -1.635 1.00 91.00 94 ALA A N 1
ATOM 758 C CA . ALA A 1 94 ? -33.414 1.053 -2.424 1.00 91.00 94 ALA A CA 1
ATOM 759 C C . ALA A 1 94 ? -34.702 0.247 -2.641 1.00 91.00 94 ALA A C 1
ATOM 761 O O . ALA A 1 94 ? -35.796 0.798 -2.506 1.00 91.00 94 ALA A O 1
ATOM 762 N N . PHE A 1 95 ? -34.586 -1.059 -2.906 1.00 91.31 95 PHE A N 1
ATOM 763 C CA . PHE A 1 95 ? -35.736 -1.958 -2.991 1.00 91.31 95 PHE A CA 1
ATOM 764 C C . PHE A 1 95 ? -36.495 -2.028 -1.660 1.00 91.31 95 PHE A C 1
ATOM 766 O O . PHE A 1 95 ? -37.711 -1.838 -1.628 1.00 91.31 95 PHE A O 1
ATOM 773 N N . TYR A 1 96 ? -35.793 -2.239 -0.542 1.00 88.31 96 TYR A N 1
ATOM 774 C CA . TYR A 1 96 ? -36.454 -2.379 0.759 1.00 88.31 96 TYR A CA 1
ATOM 775 C C . TYR A 1 96 ? -37.031 -1.071 1.313 1.00 88.31 96 TYR A C 1
ATOM 777 O O . TYR A 1 96 ? -38.026 -1.103 2.034 1.00 88.31 96 TYR A O 1
ATOM 785 N N . LYS A 1 97 ? -36.478 0.084 0.929 1.00 85.62 97 LYS A N 1
ATOM 786 C CA . LYS A 1 97 ? -36.993 1.414 1.295 1.00 85.62 97 LYS A CA 1
ATOM 787 C C . LYS A 1 97 ? -38.416 1.674 0.781 1.00 85.62 97 LYS A C 1
ATOM 789 O O . LYS A 1 97 ? -39.097 2.559 1.290 1.00 85.62 97 LYS A O 1
ATOM 794 N N . MET A 1 98 ? -38.880 0.914 -0.213 1.00 87.69 98 MET A N 1
ATOM 795 C CA . MET A 1 98 ? -40.257 1.002 -0.714 1.00 87.69 98 MET A CA 1
ATOM 796 C C . MET A 1 98 ? -41.290 0.461 0.290 1.00 87.69 98 MET A C 1
ATOM 798 O O . MET A 1 98 ? -42.481 0.740 0.154 1.00 87.69 98 MET A O 1
ATOM 802 N N . PHE A 1 99 ? -40.853 -0.291 1.303 1.00 86.62 99 PHE A N 1
ATOM 803 C CA . PHE A 1 99 ? -41.701 -0.816 2.369 1.00 86.62 99 PHE A CA 1
ATOM 804 C C . PHE A 1 99 ? -41.577 0.045 3.637 1.00 86.62 99 PHE A C 1
ATOM 806 O O . PHE A 1 99 ? -40.536 0.639 3.899 1.00 86.62 99 PHE A O 1
ATOM 813 N N . GLY A 1 100 ? -42.644 0.114 4.441 1.00 79.81 100 GLY A N 1
ATOM 814 C CA . GLY A 1 100 ? -42.617 0.815 5.735 1.00 79.81 100 GLY A CA 1
ATOM 815 C C . GLY A 1 100 ? -42.772 2.337 5.662 1.00 79.81 100 GLY A C 1
ATOM 816 O O . GLY A 1 100 ? -42.498 3.021 6.639 1.00 79.81 100 GLY A O 1
ATOM 817 N N . GLY A 1 101 ? -43.258 2.893 4.546 1.00 82.62 101 GLY A N 1
ATOM 818 C CA . GLY A 1 101 ? -43.499 4.342 4.410 1.00 82.62 101 GLY A CA 1
ATOM 819 C C . GLY A 1 101 ? -44.540 4.926 5.381 1.00 82.62 101 GLY A C 1
ATOM 820 O O . GLY A 1 101 ? -44.695 6.139 5.456 1.00 82.62 101 GLY A O 1
ATOM 821 N N . ASN A 1 102 ? -45.258 4.071 6.112 1.00 87.81 102 ASN A N 1
ATOM 822 C CA . ASN A 1 102 ? -46.193 4.424 7.177 1.00 87.81 102 ASN A CA 1
ATOM 823 C C . ASN A 1 102 ? -45.622 4.213 8.591 1.00 87.81 102 ASN A C 1
ATOM 825 O O . ASN A 1 102 ? -46.377 4.307 9.555 1.00 87.81 102 ASN A O 1
ATOM 829 N N . TRP A 1 103 ? -44.347 3.846 8.719 1.00 88.31 103 TRP A N 1
ATOM 830 C CA . TRP A 1 103 ? -43.691 3.684 10.013 1.00 88.31 103 TRP A CA 1
ATOM 831 C C . TRP A 1 103 ? -43.201 5.035 10.527 1.00 88.31 103 TRP A C 1
ATOM 833 O O . TRP A 1 103 ? -42.936 5.954 9.750 1.00 88.31 103 TRP A O 1
ATOM 843 N N . ASP A 1 104 ? -43.081 5.147 11.847 1.00 88.56 104 ASP A N 1
ATOM 844 C CA . ASP A 1 104 ? -42.554 6.350 12.476 1.00 88.56 104 ASP A CA 1
ATOM 845 C C . ASP A 1 104 ? -41.085 6.581 12.096 1.00 88.56 104 ASP A C 1
ATOM 847 O O . ASP A 1 104 ? -40.321 5.649 11.821 1.00 88.56 104 ASP A O 1
ATOM 851 N N . ASN A 1 105 ? -40.674 7.850 12.108 1.00 87.88 105 ASN A N 1
ATOM 852 C CA . ASN A 1 105 ? -39.268 8.204 11.945 1.00 87.88 105 ASN A CA 1
ATOM 853 C C . ASN A 1 105 ? -38.426 7.626 13.091 1.00 87.88 105 ASN A C 1
ATOM 855 O O . ASN A 1 105 ? -38.893 7.490 14.221 1.00 87.88 105 ASN A O 1
ATOM 859 N N . ALA A 1 106 ? -37.154 7.341 12.805 1.00 85.94 106 ALA A N 1
ATOM 860 C CA . ALA A 1 106 ? -36.235 6.807 13.802 1.00 85.94 106 ALA A CA 1
ATOM 861 C C . ALA A 1 106 ? -36.061 7.768 14.995 1.00 85.94 106 ALA A C 1
ATOM 863 O O . ALA A 1 106 ? -35.617 8.905 14.825 1.00 85.94 106 ALA A O 1
ATOM 864 N N . ASP A 1 107 ? -36.342 7.278 16.205 1.00 86.75 107 ASP A N 1
ATOM 865 C CA . ASP A 1 107 ? -35.965 7.924 17.465 1.00 86.75 107 ASP A CA 1
ATOM 866 C C . ASP A 1 107 ? -34.642 7.334 17.974 1.00 86.75 107 ASP A C 1
ATOM 868 O O . ASP A 1 107 ? -34.539 6.151 18.305 1.00 86.75 107 ASP A O 1
ATOM 872 N N . LEU A 1 108 ? -33.608 8.174 18.035 1.00 86.94 108 LEU A N 1
ATOM 873 C CA . LEU A 1 108 ? -32.261 7.780 18.447 1.00 86.94 108 LEU A CA 1
ATOM 874 C C . LEU A 1 108 ? -32.019 7.935 19.954 1.00 86.94 108 LEU A C 1
ATOM 876 O O . LEU A 1 108 ? -30.905 7.679 20.408 1.00 86.94 108 LEU A O 1
ATOM 880 N N . THR A 1 109 ? -33.016 8.347 20.743 1.00 87.94 109 THR A N 1
ATOM 881 C CA . THR A 1 109 ? -32.850 8.620 22.179 1.00 87.94 109 THR A CA 1
ATOM 882 C C . THR A 1 109 ? -32.327 7.393 22.922 1.00 87.94 109 THR A C 1
ATOM 884 O O . THR A 1 109 ? -31.267 7.465 23.543 1.00 87.94 109 THR A O 1
ATOM 887 N N . LYS A 1 110 ? -33.003 6.241 22.782 1.00 82.94 110 LYS A N 1
ATOM 888 C CA . LYS A 1 110 ? -32.592 4.980 23.425 1.00 82.94 110 LYS A CA 1
ATOM 889 C C . LYS A 1 110 ? -31.190 4.549 22.985 1.00 82.94 110 LYS A C 1
ATOM 891 O O . LYS A 1 110 ? -30.351 4.252 23.832 1.00 82.94 110 LYS A O 1
ATOM 896 N N . PHE A 1 111 ? -30.914 4.591 21.679 1.00 85.12 111 PHE A N 1
ATOM 897 C CA . PHE A 1 111 ? -29.599 4.251 21.128 1.00 85.12 111 PHE A CA 1
ATOM 898 C C . PHE A 1 111 ? -28.486 5.137 21.705 1.00 85.12 111 PHE A C 1
ATOM 900 O O . PHE A 1 111 ? -27.435 4.643 22.106 1.00 85.12 111 PHE A O 1
ATOM 907 N N . AS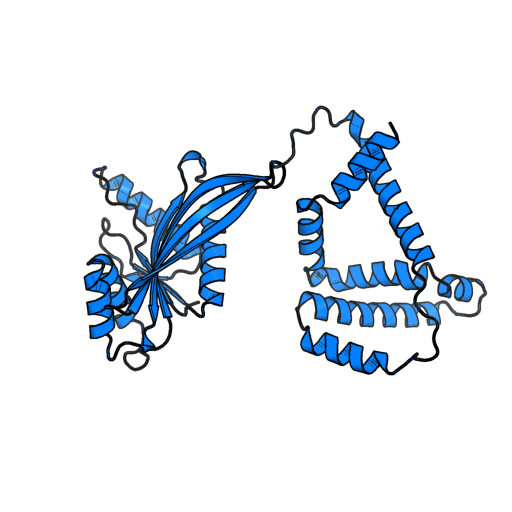N A 1 112 ? -28.714 6.449 21.788 1.00 85.50 112 ASN A N 1
ATOM 908 C CA . ASN A 1 112 ? -27.739 7.391 22.332 1.00 85.50 112 ASN A CA 1
ATOM 909 C C . ASN A 1 112 ? -27.503 7.173 23.832 1.00 85.50 112 ASN A C 1
ATOM 911 O O . ASN A 1 112 ? -26.361 7.268 24.281 1.00 85.50 112 ASN A O 1
ATOM 915 N N . THR A 1 113 ? -28.544 6.833 24.599 1.00 84.81 113 THR A N 1
ATOM 916 C CA . THR A 1 113 ? -28.410 6.461 26.014 1.00 84.81 113 THR A CA 1
ATOM 917 C C . THR A 1 113 ? -27.576 5.192 26.185 1.00 84.81 113 THR A C 1
ATOM 919 O O . THR A 1 113 ? -26.638 5.177 26.978 1.00 84.81 113 THR A O 1
ATOM 922 N N . GLU A 1 114 ? -27.859 4.139 25.419 1.00 83.31 114 GLU A N 1
ATOM 923 C CA . GLU A 1 114 ? -27.098 2.884 25.478 1.00 83.31 114 GLU A CA 1
ATOM 924 C C . GLU A 1 114 ? -25.641 3.083 25.052 1.00 83.31 114 GLU A C 1
ATOM 926 O O . GLU A 1 114 ? -24.721 2.608 25.721 1.00 83.31 114 GLU A O 1
ATOM 931 N N . LYS A 1 115 ? -25.413 3.864 23.991 1.00 83.69 115 LYS A N 1
ATOM 932 C CA . LYS A 1 115 ? -24.073 4.276 23.568 1.00 83.69 115 LYS A CA 1
ATOM 933 C C . LYS A 1 115 ? -23.332 4.983 24.702 1.00 83.69 115 LYS A C 1
ATOM 935 O O . LYS A 1 115 ? -22.176 4.661 24.961 1.00 83.69 115 LYS A O 1
ATOM 940 N N . GLN A 1 116 ? -23.987 5.910 25.398 1.00 80.94 116 GLN A N 1
ATOM 941 C CA . GLN A 1 116 ? -23.390 6.640 26.515 1.00 80.94 116 GLN A CA 1
ATOM 942 C C . GLN A 1 116 ? -23.015 5.711 27.684 1.00 80.94 116 GLN A C 1
ATOM 944 O O . GLN A 1 116 ? -21.923 5.843 28.234 1.00 80.94 116 GLN A O 1
ATOM 949 N N . LEU A 1 117 ? -23.842 4.710 28.003 1.00 82.44 117 LEU A N 1
ATOM 950 C CA . LEU A 1 117 ? -23.522 3.702 29.024 1.00 82.44 117 LEU A CA 1
ATOM 951 C C . LEU A 1 117 ? -22.287 2.865 28.660 1.00 82.44 117 LEU A C 1
ATOM 953 O O . LEU A 1 117 ? -21.454 2.574 29.519 1.00 82.44 117 LEU A O 1
ATOM 957 N N . VAL A 1 118 ? -22.134 2.490 27.386 1.00 81.50 118 VAL A N 1
ATOM 958 C CA . VAL A 1 118 ? -20.930 1.788 26.910 1.00 81.50 118 VAL A CA 1
ATOM 959 C C . VAL A 1 118 ? -19.690 2.665 27.090 1.00 81.50 118 VAL A C 1
ATOM 961 O O . VAL A 1 118 ? -18.675 2.189 27.598 1.00 81.50 118 VAL A O 1
ATOM 964 N N . ILE A 1 119 ? -19.783 3.952 26.745 1.00 78.31 119 ILE A N 1
ATOM 965 C CA . ILE A 1 119 ? -18.701 4.930 26.935 1.00 78.31 119 ILE A CA 1
ATOM 966 C C . ILE A 1 119 ? -18.310 5.037 28.414 1.00 78.31 119 ILE A C 1
ATOM 968 O O . ILE A 1 119 ? -17.126 5.013 28.746 1.00 78.31 119 ILE A O 1
ATOM 972 N N . GLU A 1 120 ? -19.287 5.109 29.314 1.00 78.25 120 GLU A N 1
ATOM 973 C CA . GLU A 1 120 ? -19.050 5.174 30.758 1.00 78.25 120 GLU A CA 1
ATOM 974 C C . GLU A 1 120 ? -18.407 3.899 31.308 1.00 78.25 120 GLU A C 1
ATOM 976 O O . GLU A 1 120 ? -17.522 3.967 32.160 1.00 78.25 120 GLU A O 1
ATOM 981 N N . ASN A 1 121 ? -18.805 2.730 30.808 1.00 78.62 121 ASN A N 1
ATOM 982 C CA . ASN A 1 121 ? -18.184 1.466 31.192 1.00 78.62 121 ASN A CA 1
ATOM 983 C C . ASN A 1 121 ? -16.730 1.382 30.718 1.00 78.62 121 ASN A C 1
ATOM 985 O O . ASN A 1 121 ? -15.865 0.976 31.495 1.00 78.62 121 ASN A O 1
ATOM 989 N N . ILE A 1 122 ? -16.438 1.832 29.494 1.00 76.06 122 ILE A N 1
ATOM 990 C CA . ILE A 1 122 ? -15.060 1.969 29.003 1.00 76.06 122 ILE A CA 1
ATOM 991 C C . ILE A 1 122 ? -14.276 2.919 29.918 1.00 76.06 122 ILE A C 1
ATOM 993 O O . ILE A 1 122 ? -13.177 2.577 30.349 1.00 76.06 122 ILE A O 1
ATOM 997 N N . ALA A 1 123 ? -14.858 4.062 30.298 1.00 71.06 123 ALA A N 1
ATOM 998 C CA . ALA A 1 123 ? -14.220 5.028 31.191 1.00 71.06 123 ALA A CA 1
ATOM 999 C C . ALA A 1 123 ? -13.874 4.433 32.562 1.00 71.06 123 ALA A C 1
ATOM 1001 O O . ALA A 1 123 ? -12.790 4.685 33.086 1.00 71.06 123 ALA A O 1
ATOM 1002 N N . LYS A 1 124 ? -14.769 3.617 33.131 1.00 73.19 124 LYS A N 1
ATOM 1003 C CA . LYS A 1 124 ? -14.543 2.912 34.403 1.00 73.19 124 LYS A CA 1
ATOM 1004 C C . LYS A 1 124 ? -13.439 1.866 34.293 1.00 73.19 124 LYS A C 1
ATOM 1006 O O . LYS A 1 124 ? -12.606 1.787 35.189 1.00 73.19 124 LYS A O 1
ATOM 1011 N N . ILE A 1 125 ? -13.410 1.086 33.210 1.00 73.81 125 ILE A N 1
ATOM 1012 C CA . ILE A 1 125 ? -12.344 0.101 32.961 1.00 73.81 125 ILE A CA 1
ATOM 1013 C C . ILE A 1 125 ? -10.995 0.811 32.864 1.00 73.81 125 ILE A C 1
ATOM 1015 O O . ILE A 1 125 ? -10.048 0.415 33.538 1.00 73.81 125 ILE A O 1
ATOM 1019 N N . VAL A 1 126 ? -10.926 1.891 32.081 1.00 67.44 126 VAL A N 1
ATOM 1020 C CA . VAL A 1 126 ? -9.718 2.712 31.969 1.00 67.44 126 VAL A CA 1
ATOM 1021 C C . VAL A 1 126 ? -9.319 3.232 33.347 1.00 67.44 126 VAL A C 1
ATOM 1023 O O . VAL A 1 126 ? -8.202 2.976 33.772 1.00 67.44 126 VAL A O 1
ATOM 1026 N N . ALA A 1 127 ? -10.233 3.869 34.087 1.00 66.19 127 ALA A N 1
ATOM 1027 C CA . ALA A 1 127 ? -9.964 4.452 35.403 1.00 66.19 127 ALA A CA 1
ATOM 1028 C C . ALA A 1 127 ? -9.482 3.438 36.454 1.00 66.19 127 ALA A C 1
ATOM 1030 O O . ALA A 1 127 ? -8.580 3.751 37.227 1.00 66.19 127 ALA A O 1
ATOM 1031 N N . ASN A 1 128 ? -10.054 2.232 36.478 1.00 66.00 128 ASN A N 1
ATOM 1032 C CA . ASN A 1 128 ? -9.701 1.190 37.445 1.00 66.00 128 ASN A CA 1
ATOM 1033 C C . ASN A 1 128 ? -8.334 0.557 37.176 1.00 66.00 128 ASN A C 1
ATOM 1035 O O . ASN A 1 128 ? -7.730 0.014 38.095 1.00 66.00 128 ASN A O 1
ATOM 1039 N N . ASN A 1 129 ? -7.827 0.659 35.948 1.00 61.59 129 ASN A N 1
ATOM 1040 C CA . ASN A 1 129 ? -6.495 0.176 35.610 1.00 61.59 129 ASN A CA 1
ATOM 1041 C C . ASN A 1 129 ? -5.405 1.238 35.872 1.00 61.59 129 ASN A C 1
ATOM 1043 O O . ASN A 1 129 ? -4.229 0.904 35.853 1.00 61.59 129 ASN A O 1
ATOM 1047 N N . VAL A 1 130 ? -5.751 2.497 36.196 1.00 53.94 130 VAL A N 1
ATOM 1048 C CA . VAL A 1 130 ? -4.790 3.618 36.333 1.00 53.94 130 VAL A CA 1
ATOM 1049 C C . VAL A 1 130 ? -3.784 3.461 37.492 1.00 53.94 130 VAL A C 1
ATOM 1051 O O . VAL A 1 130 ? -2.741 4.111 37.457 1.00 53.94 130 VAL A O 1
ATOM 1054 N N . SER A 1 131 ? -3.999 2.581 38.482 1.00 43.91 131 SER A N 1
ATOM 1055 C CA . SER A 1 131 ? -2.986 2.320 39.528 1.00 43.91 131 SER A CA 1
ATOM 1056 C C . SER A 1 131 ? -1.777 1.500 39.054 1.00 43.91 131 SER A C 1
ATOM 1058 O O . SER A 1 131 ? -0.775 1.484 39.758 1.00 43.91 131 SER A O 1
ATOM 1060 N N . ASP A 1 132 ? -1.848 0.877 37.873 1.00 42.62 132 ASP A N 1
ATOM 1061 C CA . ASP A 1 132 ? -0.725 0.181 37.216 1.00 42.62 132 ASP A CA 1
ATOM 1062 C C . ASP A 1 132 ? -0.135 0.981 36.035 1.00 42.62 132 ASP A C 1
ATOM 1064 O O . ASP A 1 132 ? 0.851 0.586 35.419 1.00 42.62 132 ASP A O 1
ATOM 1068 N N . TYR A 1 133 ? -0.696 2.155 35.719 1.00 40.56 133 TYR A N 1
ATOM 1069 C CA . TYR A 1 133 ? -0.294 2.947 34.547 1.00 40.56 133 TYR A CA 1
ATOM 1070 C C . TYR A 1 133 ? 0.821 3.966 34.814 1.00 40.56 133 TYR A C 1
ATOM 1072 O O . TYR A 1 133 ? 1.179 4.722 33.916 1.00 40.56 133 TYR A O 1
ATOM 1080 N N . SER A 1 134 ? 1.438 3.971 36.002 1.00 38.88 134 SER A N 1
ATOM 1081 C CA . SER A 1 134 ? 2.736 4.643 36.191 1.00 38.88 134 SER A CA 1
ATOM 1082 C C . SER A 1 134 ? 3.922 3.822 35.664 1.00 38.88 134 SER A C 1
ATOM 1084 O O . SER A 1 134 ? 5.057 4.279 35.761 1.00 38.88 134 SER A O 1
ATOM 1086 N N . ALA A 1 135 ? 3.667 2.628 35.117 1.00 37.44 135 ALA A N 1
ATOM 1087 C CA . ALA A 1 135 ? 4.662 1.751 34.501 1.00 37.44 135 ALA A CA 1
ATOM 1088 C C . ALA A 1 135 ? 4.171 1.102 33.191 1.00 37.44 135 ALA A C 1
ATOM 1090 O O . ALA A 1 135 ? 4.733 0.100 32.756 1.00 37.44 135 ALA A O 1
ATOM 1091 N N . VAL A 1 136 ? 3.156 1.675 32.536 1.00 40.25 136 VAL A N 1
ATOM 1092 C CA . VAL A 1 136 ? 2.922 1.389 31.117 1.00 40.25 136 VAL A CA 1
ATOM 1093 C C . VAL A 1 136 ? 3.756 2.414 30.362 1.00 40.25 136 VAL A C 1
ATOM 1095 O O . VAL A 1 136 ? 3.318 3.544 30.141 1.00 40.25 136 VAL A O 1
ATOM 1098 N N . GLU A 1 137 ? 5.001 2.049 30.037 1.00 39.69 137 GLU A N 1
ATOM 1099 C CA . GLU A 1 137 ? 5.689 2.706 28.922 1.00 39.69 137 GLU A CA 1
ATOM 1100 C C . GLU A 1 137 ? 4.703 2.756 27.749 1.00 39.69 137 GLU A C 1
ATOM 1102 O O . GLU A 1 137 ? 3.978 1.777 27.565 1.00 39.69 137 GLU A O 1
ATOM 1107 N N . PRO A 1 138 ? 4.587 3.875 27.011 1.00 41.25 138 PRO A N 1
ATOM 1108 C CA . PRO A 1 138 ? 3.603 3.998 25.944 1.00 41.25 138 PRO A CA 1
ATOM 1109 C C . PRO A 1 138 ? 3.798 2.837 24.966 1.00 41.25 138 PRO A C 1
ATOM 1111 O O . PRO A 1 138 ? 4.749 2.834 24.186 1.00 41.25 138 PRO A O 1
ATOM 1114 N N . GLU A 1 139 ? 2.934 1.822 25.066 1.00 43.69 139 GLU A N 1
ATOM 1115 C CA . GLU A 1 139 ? 3.026 0.620 24.249 1.00 43.69 139 GLU A CA 1
ATOM 1116 C C . GLU A 1 139 ? 2.750 1.021 22.795 1.00 43.69 139 GLU A C 1
ATOM 1118 O O . GLU A 1 139 ? 1.614 1.245 22.361 1.00 43.69 139 GLU A O 1
ATOM 1123 N N . GLU A 1 140 ? 3.872 1.145 22.087 1.00 48.62 140 GLU A N 1
ATOM 1124 C CA . GLU A 1 140 ? 4.075 1.464 20.680 1.00 48.62 140 GLU A CA 1
ATOM 1125 C C . GLU A 1 140 ? 3.463 2.800 20.231 1.00 48.62 140 GLU A C 1
ATOM 1127 O O . GLU A 1 140 ? 2.280 2.881 19.868 1.00 48.62 140 GLU A O 1
ATOM 1132 N N . ASN A 1 141 ? 4.318 3.837 20.162 1.00 51.22 141 ASN A N 1
ATOM 1133 C CA . ASN A 1 141 ? 4.110 4.984 19.273 1.00 51.22 141 ASN A CA 1
ATOM 1134 C C . ASN A 1 141 ? 3.608 4.455 17.922 1.00 51.22 141 ASN A C 1
ATOM 1136 O O . ASN A 1 141 ? 4.328 3.718 17.244 1.00 51.22 141 ASN A O 1
ATOM 1140 N N . ILE A 1 142 ? 2.364 4.780 17.549 1.00 56.03 142 ILE A N 1
ATOM 1141 C CA . ILE A 1 142 ? 1.858 4.385 16.232 1.00 56.03 142 ILE A CA 1
ATOM 1142 C C . ILE A 1 142 ? 2.509 5.268 15.217 1.00 56.03 142 ILE A C 1
ATOM 1144 O O . ILE A 1 142 ? 2.224 6.460 15.103 1.00 56.03 142 ILE A O 1
ATOM 1148 N N . HIS A 1 143 ? 3.353 4.582 14.496 1.00 74.00 143 HIS A N 1
ATOM 1149 C CA . HIS A 1 143 ? 4.054 5.003 13.331 1.00 74.00 143 HIS A CA 1
ATOM 1150 C C . HIS A 1 143 ? 3.350 4.313 12.165 1.00 74.00 143 HIS A C 1
ATOM 1152 O O . HIS A 1 143 ? 3.178 3.094 12.195 1.00 74.00 143 HIS A O 1
ATOM 1158 N N . TYR A 1 144 ? 2.871 5.077 11.186 1.00 85.69 144 TYR A N 1
ATOM 1159 C CA . TYR A 1 144 ? 2.517 4.512 9.886 1.00 85.69 144 TYR A CA 1
ATOM 1160 C C . TYR A 1 144 ? 3.353 5.178 8.811 1.00 85.69 144 TYR A C 1
ATOM 1162 O O . TYR A 1 144 ? 3.723 6.349 8.932 1.00 85.69 144 TYR A O 1
ATOM 1170 N N . ILE A 1 145 ? 3.632 4.428 7.752 1.00 93.75 145 ILE A N 1
ATOM 1171 C CA . ILE A 1 145 ? 4.365 4.969 6.621 1.00 93.75 145 ILE A CA 1
ATOM 1172 C C . ILE A 1 145 ? 3.420 5.777 5.746 1.00 93.75 145 ILE A C 1
ATOM 1174 O O . ILE A 1 145 ? 2.426 5.264 5.230 1.00 93.75 145 ILE A O 1
ATOM 1178 N N . ASP A 1 146 ? 3.714 7.055 5.590 1.00 93.62 146 ASP A N 1
ATOM 1179 C CA . ASP A 1 146 ? 3.092 7.919 4.603 1.00 93.62 146 ASP A CA 1
ATOM 1180 C C . ASP A 1 146 ? 4.053 8.122 3.434 1.00 93.62 146 ASP A C 1
ATOM 1182 O O . ASP A 1 146 ? 5.272 8.136 3.620 1.00 93.62 146 ASP A O 1
ATOM 1186 N N . ILE A 1 147 ? 3.515 8.229 2.221 1.00 96.50 147 ILE A N 1
ATOM 1187 C CA . ILE A 1 147 ? 4.329 8.467 1.028 1.00 96.50 147 ILE A CA 1
ATOM 1188 C C . ILE A 1 147 ? 3.753 9.659 0.285 1.00 96.50 147 ILE A C 1
ATOM 1190 O O . ILE A 1 147 ? 2.634 9.602 -0.226 1.00 96.50 147 ILE A O 1
ATOM 1194 N N . THR A 1 148 ? 4.547 10.722 0.197 1.00 96.75 148 THR A N 1
ATOM 1195 C CA . THR A 1 148 ? 4.213 11.884 -0.625 1.00 96.75 148 THR A CA 1
ATOM 1196 C C . THR A 1 148 ? 4.908 11.755 -1.968 1.00 96.75 148 THR A C 1
ATOM 1198 O O . THR A 1 148 ? 6.115 11.536 -2.024 1.00 96.75 148 THR A O 1
ATOM 1201 N N . TYR A 1 149 ? 4.153 11.926 -3.050 1.00 96.69 149 TYR A N 1
ATOM 1202 C CA . TYR A 1 149 ? 4.636 11.787 -4.421 1.00 96.69 149 TYR A CA 1
ATOM 1203 C C . TYR A 1 149 ? 4.781 13.156 -5.085 1.00 96.69 149 TYR A C 1
ATOM 1205 O O . TYR A 1 149 ? 3.914 14.019 -4.959 1.00 96.69 149 TYR A O 1
ATOM 1213 N N . SER A 1 150 ? 5.857 13.339 -5.840 1.00 97.69 150 SER A N 1
ATOM 1214 C CA . SER A 1 150 ? 6.065 14.456 -6.761 1.00 97.69 150 SER A CA 1
ATOM 1215 C C . SER A 1 150 ? 6.449 13.903 -8.126 1.00 97.69 150 SER A C 1
ATOM 1217 O O . SER A 1 150 ? 7.226 12.952 -8.201 1.00 97.69 150 SER A O 1
ATOM 1219 N N . SER A 1 151 ? 5.918 14.486 -9.200 1.00 97.81 151 SER A N 1
ATOM 1220 C CA . SER A 1 151 ? 6.156 14.004 -10.562 1.00 97.81 151 SER A CA 1
ATOM 1221 C C . SER A 1 151 ? 6.388 15.128 -11.561 1.00 97.81 151 SER A C 1
ATOM 1223 O O . SER A 1 151 ? 5.760 16.182 -11.455 1.00 97.81 151 SER A O 1
ATOM 1225 N N . SER A 1 152 ? 7.205 14.865 -12.577 1.00 98.06 152 SER A N 1
ATOM 1226 C CA . SER A 1 152 ? 7.391 15.736 -13.739 1.00 98.06 152 SER A CA 1
ATOM 1227 C C . SER A 1 152 ? 7.320 14.925 -15.029 1.00 98.06 152 SER A C 1
ATOM 1229 O O . SER A 1 152 ? 7.987 13.897 -15.140 1.00 98.06 152 SER A O 1
ATOM 1231 N N . LEU A 1 153 ? 6.523 15.394 -15.990 1.00 98.25 153 LEU A N 1
ATOM 1232 C CA . LEU A 1 153 ? 6.495 14.858 -17.349 1.00 98.25 153 LEU A CA 1
ATOM 1233 C C . LEU A 1 153 ? 7.629 15.484 -18.156 1.00 98.25 153 LEU A C 1
ATOM 1235 O O . LEU A 1 153 ? 7.766 16.707 -18.177 1.00 98.25 153 LEU A O 1
ATOM 1239 N N . ASP A 1 154 ? 8.391 14.644 -18.834 1.00 97.81 154 ASP A N 1
ATOM 1240 C CA . ASP A 1 154 ? 9.278 15.066 -19.901 1.00 97.81 154 ASP A CA 1
ATOM 1241 C C . ASP A 1 154 ? 8.514 15.058 -21.226 1.00 97.81 154 ASP A C 1
ATOM 1243 O O . ASP A 1 154 ? 8.020 14.022 -21.674 1.00 97.81 154 ASP A O 1
ATOM 1247 N N . GLU A 1 155 ? 8.357 16.234 -21.827 1.00 97.38 155 GLU A N 1
ATOM 1248 C CA . GLU A 1 155 ? 7.588 16.390 -23.062 1.00 97.38 155 GLU A CA 1
ATOM 1249 C C . GLU A 1 155 ? 8.313 15.824 -24.293 1.00 97.38 155 GLU A C 1
ATOM 1251 O O . GLU A 1 155 ? 7.650 15.525 -25.284 1.00 97.38 155 GLU A O 1
ATOM 1256 N N . GLU A 1 156 ? 9.642 15.669 -24.248 1.00 96.88 156 GLU A N 1
ATOM 1257 C CA . GLU A 1 156 ? 10.428 15.140 -25.367 1.00 96.88 156 GLU A CA 1
ATOM 1258 C C . GLU A 1 156 ? 10.317 13.617 -25.438 1.00 96.88 156 GLU A C 1
ATOM 1260 O O . GLU A 1 156 ? 10.045 13.057 -26.501 1.00 96.88 156 GLU A O 1
ATOM 1265 N N . THR A 1 157 ? 10.480 12.945 -24.299 1.00 97.50 157 THR A N 1
ATOM 1266 C CA . THR A 1 157 ? 10.499 11.476 -24.235 1.00 97.50 157 THR A CA 1
ATOM 1267 C C . THR A 1 157 ? 9.141 10.870 -23.879 1.00 97.50 157 THR A C 1
ATOM 1269 O O . THR A 1 157 ? 8.930 9.677 -24.093 1.00 97.50 157 THR A O 1
ATOM 1272 N N . GLY A 1 158 ? 8.222 11.654 -23.302 1.00 96.94 158 GLY A N 1
ATOM 1273 C CA . GLY A 1 158 ? 6.943 11.181 -22.767 1.00 96.94 158 GLY A CA 1
ATOM 1274 C C . GLY A 1 158 ? 7.051 10.417 -21.439 1.00 96.94 158 GLY A C 1
ATOM 1275 O O . GLY A 1 158 ? 6.053 9.857 -20.974 1.00 96.94 158 GLY A O 1
ATOM 1276 N N . VAL A 1 159 ? 8.236 10.380 -20.821 1.00 98.44 159 VAL A N 1
ATOM 1277 C CA . VAL A 1 159 ? 8.488 9.678 -19.555 1.00 98.44 159 VAL A CA 1
ATOM 1278 C C . VAL A 1 159 ? 8.103 10.561 -18.372 1.00 98.44 159 VAL A C 1
ATOM 1280 O O . VAL A 1 159 ? 8.369 11.763 -18.346 1.00 98.44 159 VAL A O 1
ATOM 1283 N N . ILE A 1 160 ? 7.481 9.964 -17.353 1.00 98.56 160 ILE A N 1
ATOM 1284 C CA . ILE A 1 160 ? 7.150 10.666 -16.110 1.00 98.56 160 ILE A CA 1
ATOM 1285 C C . ILE A 1 160 ? 8.143 10.260 -15.027 1.00 98.56 160 ILE A C 1
ATOM 1287 O O . ILE A 1 160 ? 8.190 9.105 -14.610 1.00 98.56 160 ILE A O 1
ATOM 1291 N N . GLN A 1 161 ? 8.910 11.228 -14.542 1.00 98.44 161 GLN A N 1
ATOM 1292 C CA . GLN A 1 161 ? 9.867 11.054 -13.455 1.00 98.44 161 GLN A CA 1
ATOM 1293 C C . GLN A 1 161 ? 9.171 11.290 -12.115 1.00 98.44 161 GLN A C 1
ATOM 1295 O O . GLN A 1 161 ? 8.523 12.322 -11.932 1.00 98.44 161 GLN A O 1
ATOM 1300 N N . TYR A 1 162 ? 9.310 10.354 -11.176 1.00 98.38 162 TYR A N 1
ATOM 1301 C CA . TYR A 1 162 ? 8.743 10.442 -9.834 1.00 98.38 162 TYR A CA 1
ATOM 1302 C C . TYR A 1 162 ? 9.830 10.499 -8.763 1.00 98.38 162 TYR A C 1
ATOM 1304 O O . TYR A 1 162 ? 10.796 9.733 -8.755 1.00 98.38 162 TYR A O 1
ATOM 1312 N N . SER A 1 163 ? 9.598 11.370 -7.787 1.00 97.94 163 SER A N 1
ATOM 1313 C CA . SER A 1 163 ? 10.317 11.411 -6.521 1.00 97.94 163 SER A CA 1
ATOM 1314 C C . SER A 1 163 ? 9.315 11.321 -5.385 1.00 97.94 163 SER A C 1
ATOM 1316 O O . SER A 1 163 ? 8.293 12.008 -5.398 1.00 97.94 163 SER A O 1
ATOM 1318 N N . SER A 1 164 ? 9.588 10.456 -4.414 1.00 97.94 164 SER A N 1
ATOM 1319 C CA . SER A 1 164 ? 8.704 10.239 -3.273 1.00 97.94 164 SER A CA 1
ATOM 1320 C C . SER A 1 164 ? 9.453 10.406 -1.961 1.00 97.94 164 SER A C 1
ATOM 1322 O O . SER A 1 164 ? 10.557 9.875 -1.812 1.00 97.94 164 SER A O 1
ATOM 1324 N N . THR A 1 165 ? 8.843 11.097 -1.000 1.00 98.06 165 THR A N 1
ATOM 1325 C CA . THR A 1 165 ? 9.300 11.105 0.394 1.00 98.06 165 THR A CA 1
ATOM 1326 C C . THR A 1 165 ? 8.553 10.036 1.169 1.00 98.06 165 THR A C 1
ATOM 1328 O O . THR A 1 165 ? 7.353 9.849 0.980 1.00 98.06 165 THR A O 1
ATOM 1331 N N . ILE A 1 166 ? 9.281 9.303 2.006 1.00 97.94 166 ILE A N 1
ATOM 1332 C CA . ILE A 1 166 ? 8.729 8.285 2.893 1.00 97.94 166 ILE A CA 1
ATOM 1333 C C . ILE A 1 166 ? 8.812 8.866 4.291 1.00 97.94 166 ILE A C 1
ATOM 1335 O O . ILE A 1 166 ? 9.907 9.063 4.823 1.00 97.94 166 ILE A O 1
ATOM 1339 N N . ASP A 1 167 ? 7.658 9.149 4.870 1.00 96.31 167 ASP A N 1
ATOM 1340 C CA . ASP A 1 167 ? 7.554 9.796 6.163 1.00 96.31 167 ASP A CA 1
ATOM 1341 C C . ASP A 1 167 ? 6.965 8.807 7.166 1.00 96.31 167 ASP A C 1
ATOM 1343 O O . ASP A 1 167 ? 5.951 8.152 6.926 1.00 96.31 167 ASP A O 1
ATOM 1347 N N . ASN A 1 168 ? 7.627 8.675 8.306 1.00 92.31 168 ASN A N 1
ATOM 1348 C CA . ASN A 1 168 ? 7.076 7.994 9.454 1.00 92.31 168 ASN A CA 1
ATOM 1349 C C . ASN A 1 168 ? 6.196 8.984 10.215 1.00 92.31 168 ASN A C 1
ATOM 1351 O O . ASN A 1 168 ? 6.689 9.887 10.898 1.00 92.31 168 ASN A O 1
ATOM 1355 N N . TYR A 1 169 ? 4.886 8.822 10.081 1.00 87.44 169 TYR A N 1
ATOM 1356 C CA . TYR A 1 169 ? 3.929 9.685 10.744 1.00 87.44 169 TYR A CA 1
ATOM 1357 C C . TYR A 1 169 ? 3.598 9.160 12.138 1.00 87.44 169 TYR A C 1
ATOM 1359 O O . TYR A 1 169 ? 3.093 8.046 12.298 1.00 87.44 169 TYR A O 1
ATOM 1367 N N . SER A 1 170 ? 3.847 9.993 13.147 1.00 81.75 170 SER A N 1
ATOM 1368 C CA . SER A 1 170 ? 3.414 9.750 14.520 1.00 81.75 170 SER A CA 1
ATOM 1369 C C . SER A 1 170 ? 2.047 10.378 14.753 1.00 81.75 170 SER A C 1
ATOM 1371 O O . SER A 1 170 ? 1.902 11.601 14.797 1.00 81.75 170 SER A O 1
ATOM 1373 N N . VAL A 1 171 ? 1.049 9.526 14.981 1.00 68.56 171 VAL A N 1
ATOM 1374 C CA . VAL A 1 171 ? -0.338 9.954 15.217 1.00 68.56 171 VAL A CA 1
ATOM 1375 C C . VAL A 1 171 ? -0.474 10.790 16.494 1.00 68.56 171 VAL A C 1
ATOM 1377 O O . VAL A 1 171 ? -1.306 11.689 16.560 1.00 68.56 171 VAL A O 1
ATOM 1380 N N . TYR A 1 172 ? 0.333 10.511 17.520 1.00 68.62 172 TYR A N 1
ATOM 1381 C CA . TYR A 1 172 ? 0.211 11.177 18.821 1.00 68.62 172 TYR A CA 1
ATOM 1382 C C . TYR A 1 172 ? 0.750 12.601 18.826 1.00 68.62 172 TYR A C 1
ATOM 1384 O O . TYR A 1 172 ? 0.207 13.471 19.503 1.00 68.62 172 TYR A O 1
ATOM 1392 N N . THR A 1 173 ? 1.844 12.817 18.107 1.00 76.50 173 THR A N 1
ATOM 1393 C CA . THR A 1 173 ? 2.535 14.107 18.059 1.00 76.50 173 THR A CA 1
ATOM 1394 C C . THR A 1 173 ? 2.147 14.924 16.836 1.00 76.50 173 THR A C 1
ATOM 1396 O O . THR A 1 173 ? 2.598 16.061 16.733 1.00 76.50 173 THR A O 1
ATOM 1399 N N . ASP A 1 174 ? 1.337 14.356 15.932 1.00 78.06 174 ASP A N 1
ATOM 1400 C CA . ASP A 1 174 ? 1.025 14.920 14.613 1.00 78.06 174 ASP A CA 1
ATOM 1401 C C . ASP A 1 174 ? 2.304 15.349 13.875 1.00 78.06 174 ASP A C 1
ATOM 1403 O O . ASP A 1 174 ? 2.395 16.412 13.263 1.00 78.06 174 ASP A O 1
ATOM 1407 N N . SER A 1 175 ? 3.356 14.540 14.027 1.00 83.75 175 SER A N 1
ATOM 1408 C CA . SER A 1 175 ? 4.683 14.850 13.511 1.00 83.75 175 SER A CA 1
ATOM 1409 C C . SER A 1 175 ? 5.058 13.881 12.408 1.00 83.75 175 SER A C 1
ATOM 1411 O O . SER A 1 175 ? 4.950 12.663 12.574 1.00 83.75 175 SER A O 1
ATOM 1413 N N . HIS A 1 176 ? 5.581 14.437 11.325 1.00 90.50 176 HIS A N 1
ATOM 1414 C CA . HIS A 1 176 ? 6.200 13.686 10.248 1.00 90.50 176 HIS A CA 1
ATOM 1415 C C . HIS A 1 176 ? 7.705 13.657 10.483 1.00 90.50 176 HIS A C 1
ATOM 1417 O O . HIS A 1 176 ? 8.339 14.704 10.627 1.00 90.50 176 HIS A O 1
ATOM 1423 N N . GLU A 1 177 ? 8.271 12.460 10.524 1.00 94.94 177 GLU A N 1
ATOM 1424 C CA . GLU A 1 177 ? 9.711 12.275 10.466 1.00 94.94 177 GLU A CA 1
ATOM 1425 C C . GLU A 1 177 ? 10.057 11.660 9.117 1.00 94.94 177 GLU A C 1
ATOM 1427 O O . GLU A 1 177 ? 9.574 10.579 8.791 1.00 94.94 177 GLU A O 1
ATOM 1432 N N . ASN A 1 178 ? 10.879 12.340 8.322 1.00 96.69 178 ASN A N 1
ATOM 1433 C CA . ASN A 1 178 ? 11.333 11.765 7.067 1.00 96.69 178 ASN A CA 1
ATOM 1434 C C . ASN A 1 178 ? 12.251 10.576 7.356 1.00 96.69 178 ASN A C 1
ATOM 1436 O O . ASN A 1 178 ? 13.273 10.721 8.029 1.00 96.69 178 ASN A O 1
ATOM 1440 N N . VAL A 1 179 ? 11.877 9.400 6.858 1.00 97.19 179 VAL A N 1
ATOM 1441 C CA . VAL A 1 179 ? 12.621 8.154 7.084 1.00 97.19 179 VAL A CA 1
ATOM 1442 C C . VAL A 1 179 ? 13.239 7.597 5.817 1.00 97.19 179 VAL A C 1
ATOM 1444 O O . VAL A 1 179 ? 13.955 6.595 5.875 1.00 97.19 179 VAL A O 1
ATOM 1447 N N . GLY A 1 180 ? 12.969 8.214 4.671 1.00 97.62 180 GLY A N 1
ATOM 1448 C CA . GLY A 1 180 ? 13.494 7.741 3.413 1.00 97.62 180 GLY A CA 1
ATOM 1449 C C . GLY A 1 180 ? 12.903 8.411 2.188 1.00 97.62 180 GLY A C 1
ATOM 1450 O O . GLY A 1 180 ? 12.145 9.382 2.244 1.00 97.62 180 GLY A O 1
ATOM 1451 N N . ARG A 1 181 ? 13.265 7.840 1.045 1.00 98.12 181 ARG A N 1
ATOM 1452 C CA . ARG A 1 181 ? 12.836 8.286 -0.276 1.00 98.12 181 ARG A CA 1
ATOM 1453 C C . ARG A 1 181 ? 12.779 7.131 -1.261 1.00 98.12 181 ARG A C 1
ATOM 1455 O O . ARG A 1 181 ? 13.516 6.152 -1.120 1.00 98.12 181 ARG A O 1
ATOM 1462 N N . ALA A 1 182 ? 11.951 7.294 -2.283 1.00 98.19 182 ALA A N 1
ATOM 1463 C CA . ALA A 1 182 ? 11.909 6.408 -3.435 1.00 98.19 182 ALA A CA 1
ATOM 1464 C C . ALA A 1 182 ? 11.960 7.217 -4.734 1.00 98.19 182 ALA A C 1
ATOM 1466 O O . ALA A 1 182 ? 11.349 8.283 -4.824 1.00 98.19 182 ALA A O 1
ATOM 1467 N N . LEU A 1 183 ? 12.688 6.708 -5.726 1.00 98.19 183 LEU A N 1
ATOM 1468 C CA . LEU A 1 183 ? 12.806 7.303 -7.058 1.00 98.19 183 LEU A CA 1
ATOM 1469 C C . LEU A 1 183 ? 12.417 6.263 -8.103 1.00 98.19 183 LEU A C 1
ATOM 1471 O O . LEU A 1 183 ? 12.854 5.113 -8.009 1.00 98.19 183 LEU A O 1
ATOM 1475 N N . PHE A 1 184 ? 11.614 6.665 -9.083 1.00 98.38 184 PHE A N 1
ATOM 1476 C CA . PHE A 1 184 ? 11.201 5.796 -10.180 1.00 98.38 184 PHE A CA 1
ATOM 1477 C C . PHE A 1 184 ? 10.726 6.591 -11.392 1.00 98.38 184 PHE A C 1
ATOM 1479 O O . PHE A 1 184 ? 10.316 7.742 -11.265 1.00 98.38 184 PHE A O 1
ATOM 1486 N N . SER A 1 185 ? 10.736 5.953 -12.555 1.00 98.56 185 SER A N 1
ATOM 1487 C CA . SER A 1 185 ? 10.218 6.516 -13.804 1.00 98.56 185 SER A CA 1
ATOM 1488 C C . SER A 1 185 ? 9.067 5.672 -14.312 1.00 98.56 185 SER A C 1
ATOM 1490 O O . SER A 1 185 ? 9.071 4.454 -14.151 1.00 98.56 185 SER A O 1
ATOM 1492 N N . MET A 1 186 ? 8.079 6.314 -14.924 1.00 98.62 186 MET A N 1
ATOM 1493 C CA . MET A 1 186 ? 6.947 5.643 -15.546 1.00 98.62 186 MET A CA 1
ATOM 1494 C C . MET A 1 186 ? 6.962 5.871 -17.053 1.00 98.62 186 MET A C 1
ATOM 1496 O O . MET A 1 186 ? 6.946 7.010 -17.519 1.00 98.62 186 MET A O 1
ATOM 1500 N N . TYR A 1 187 ? 6.920 4.767 -17.788 1.00 98.44 187 TYR A N 1
ATOM 1501 C CA . TYR A 1 187 ? 6.841 4.712 -19.239 1.00 98.44 187 TYR A CA 1
ATOM 1502 C C . TYR A 1 187 ? 5.441 4.260 -19.626 1.00 98.44 187 TYR A C 1
ATOM 1504 O O . TYR A 1 187 ? 4.984 3.219 -19.160 1.00 98.44 187 TYR A O 1
ATOM 1512 N N . ASN A 1 188 ? 4.757 5.009 -20.487 1.00 97.50 188 ASN A N 1
ATOM 1513 C CA . ASN A 1 188 ? 3.543 4.524 -21.139 1.00 97.50 188 ASN A CA 1
ATOM 1514 C C . ASN A 1 188 ? 3.939 3.891 -22.474 1.00 97.50 188 ASN A C 1
ATOM 1516 O O . ASN A 1 188 ? 4.149 4.602 -23.448 1.00 97.50 188 ASN A O 1
ATOM 1520 N N . LEU A 1 189 ? 4.056 2.565 -22.520 1.00 96.31 189 LEU A N 1
ATOM 1521 C CA . LEU A 1 189 ? 4.589 1.844 -23.680 1.00 96.31 189 LEU A CA 1
ATOM 1522 C C . LEU A 1 189 ? 3.766 2.107 -24.950 1.00 96.31 189 LEU A C 1
ATOM 1524 O O . LEU A 1 189 ? 4.323 2.175 -26.039 1.00 96.31 189 LEU A O 1
ATOM 1528 N N . GLY A 1 190 ? 2.462 2.353 -24.798 1.00 95.00 190 GLY A N 1
ATOM 1529 C CA . GLY A 1 190 ? 1.547 2.577 -25.917 1.00 95.00 190 GLY A CA 1
ATOM 1530 C C . GLY A 1 190 ? 1.707 3.910 -26.657 1.00 95.00 190 GLY A C 1
ATOM 1531 O O . GLY A 1 190 ? 1.008 4.112 -27.647 1.00 95.00 190 GLY A O 1
ATOM 1532 N N . ILE A 1 191 ? 2.564 4.832 -26.195 1.00 95.94 191 ILE A N 1
ATOM 1533 C CA . ILE A 1 191 ? 2.823 6.097 -26.915 1.00 95.94 191 ILE A CA 1
ATOM 1534 C C . ILE A 1 191 ? 3.981 5.987 -27.911 1.00 95.94 191 ILE A C 1
ATOM 1536 O O . ILE A 1 191 ? 4.151 6.879 -28.738 1.00 95.94 191 ILE A O 1
ATOM 1540 N N . TYR A 1 192 ? 4.777 4.921 -27.829 1.00 96.25 192 TYR A N 1
ATOM 1541 C CA . TYR A 1 192 ? 5.930 4.712 -28.696 1.00 96.25 192 TYR A CA 1
ATOM 1542 C C . TYR A 1 192 ? 5.535 3.857 -29.903 1.00 96.25 192 TYR A C 1
ATOM 1544 O O . TYR A 1 192 ? 4.687 2.976 -29.809 1.00 96.25 192 TYR A O 1
ATOM 1552 N N . GLU A 1 193 ? 6.162 4.092 -31.055 1.00 94.94 193 GLU A N 1
ATOM 1553 C CA . GLU A 1 193 ? 5.879 3.313 -32.272 1.00 94.94 193 GLU A CA 1
ATOM 1554 C C . GLU A 1 193 ? 6.545 1.929 -32.260 1.00 94.94 193 GLU A C 1
ATOM 1556 O O . GLU A 1 193 ? 6.149 1.026 -32.995 1.00 94.94 193 GLU A O 1
ATOM 1561 N N . SER A 1 194 ? 7.599 1.765 -31.459 1.00 95.44 194 SER A N 1
ATOM 1562 C CA . SER A 1 194 ? 8.352 0.519 -31.337 1.00 95.44 194 SER A CA 1
ATOM 1563 C C . SER A 1 194 ? 9.151 0.486 -30.038 1.00 95.44 194 SER A C 1
ATOM 1565 O O . SER A 1 194 ? 9.417 1.528 -29.435 1.00 95.44 194 SER A O 1
ATOM 1567 N N . TRP A 1 195 ? 9.635 -0.700 -29.665 1.00 95.94 195 TRP A N 1
ATOM 1568 C CA . TRP A 1 195 ? 10.595 -0.866 -28.571 1.00 95.94 195 TRP A CA 1
ATOM 1569 C C . TRP A 1 195 ? 11.844 0.002 -28.717 1.00 95.94 195 TRP A C 1
ATOM 1571 O O . TRP A 1 195 ? 12.383 0.444 -27.711 1.00 95.94 195 TRP A O 1
ATOM 1581 N N . TRP A 1 196 ? 12.288 0.294 -29.945 1.00 95.94 196 TRP A N 1
ATOM 1582 C CA . TRP A 1 196 ? 13.420 1.197 -30.153 1.00 95.94 196 TRP A CA 1
ATOM 1583 C C . TRP A 1 196 ? 13.129 2.611 -29.656 1.00 95.94 196 TRP A C 1
ATOM 1585 O O . TRP A 1 196 ? 14.022 3.222 -29.091 1.00 95.94 196 TRP A O 1
ATOM 1595 N N . GLY A 1 197 ? 11.890 3.097 -29.788 1.00 97.19 197 GLY A N 1
ATOM 1596 C CA . GLY A 1 197 ? 11.492 4.390 -29.227 1.00 97.19 197 GLY A CA 1
ATOM 1597 C C . GLY A 1 197 ? 11.489 4.392 -27.697 1.00 97.19 197 GLY A C 1
ATOM 1598 O O . GLY A 1 197 ? 11.922 5.364 -27.090 1.00 97.19 197 GLY A O 1
ATOM 1599 N N . VAL A 1 198 ? 11.068 3.287 -27.069 1.00 97.50 198 VAL A N 1
ATOM 1600 C CA . VAL A 1 198 ? 11.123 3.142 -25.601 1.00 97.50 198 VAL A CA 1
ATOM 1601 C C . VAL A 1 198 ? 12.573 3.086 -25.112 1.00 97.50 198 VAL A C 1
ATOM 1603 O O . VAL A 1 198 ? 12.913 3.714 -24.115 1.00 97.50 198 VAL A O 1
ATOM 1606 N N . ILE A 1 199 ? 13.433 2.342 -25.815 1.00 97.44 199 ILE A N 1
ATOM 1607 C CA . ILE A 1 199 ? 14.860 2.210 -25.493 1.00 97.44 199 ILE A CA 1
ATOM 1608 C C . ILE A 1 199 ? 15.577 3.553 -25.659 1.00 97.44 199 ILE A C 1
ATOM 1610 O O . ILE A 1 199 ? 16.341 3.926 -24.779 1.00 97.44 199 ILE A O 1
ATOM 1614 N N . ASP A 1 200 ? 15.309 4.288 -26.741 1.00 97.94 200 ASP A N 1
ATOM 1615 C CA . ASP A 1 200 ? 15.877 5.622 -26.986 1.00 97.94 200 ASP A CA 1
ATOM 1616 C C . ASP A 1 200 ? 15.444 6.618 -25.896 1.00 97.94 200 ASP A C 1
ATOM 1618 O O . ASP A 1 200 ? 16.271 7.327 -25.324 1.00 97.94 200 ASP A O 1
ATOM 1622 N N . ALA A 1 201 ? 14.162 6.583 -25.508 1.00 98.12 201 ALA A N 1
ATOM 1623 C CA . ALA A 1 201 ? 13.656 7.358 -24.377 1.00 98.12 201 ALA A CA 1
ATOM 1624 C C . ALA A 1 201 ? 14.341 6.985 -23.053 1.00 98.12 201 ALA A C 1
ATOM 1626 O O . ALA A 1 201 ? 14.616 7.866 -22.245 1.00 98.12 201 ALA A O 1
ATOM 1627 N N . ALA A 1 202 ? 14.639 5.706 -22.821 1.00 97.88 202 ALA A N 1
ATOM 1628 C CA . ALA A 1 202 ? 15.329 5.257 -21.616 1.00 97.88 202 ALA A CA 1
ATOM 1629 C C . ALA A 1 202 ? 16.818 5.639 -21.599 1.00 97.88 202 ALA A C 1
ATOM 1631 O O . ALA A 1 202 ? 17.335 6.066 -20.564 1.00 97.88 202 ALA A O 1
ATOM 1632 N N . ASP A 1 203 ? 17.496 5.546 -22.746 1.00 97.25 203 ASP A N 1
ATOM 1633 C CA . ASP A 1 203 ? 18.900 5.941 -22.909 1.00 97.25 203 ASP A CA 1
ATOM 1634 C C . ASP A 1 203 ? 19.106 7.446 -22.688 1.00 97.25 203 ASP A C 1
ATOM 1636 O O . ASP A 1 203 ? 20.135 7.854 -22.146 1.00 97.25 203 ASP A O 1
ATOM 1640 N N . HIS A 1 204 ? 18.090 8.266 -22.993 1.00 97.00 204 HIS A N 1
ATOM 1641 C CA . HIS A 1 204 ? 18.076 9.694 -22.660 1.00 97.00 204 HIS A CA 1
ATOM 1642 C C . HIS A 1 204 ? 18.281 9.955 -21.155 1.00 97.00 204 HIS A C 1
ATOM 1644 O O . HIS A 1 204 ? 18.922 10.940 -20.783 1.00 97.00 204 HIS A O 1
ATOM 1650 N N . TYR A 1 205 ? 17.765 9.083 -20.279 1.00 95.56 205 TYR A N 1
ATOM 1651 C CA . TYR A 1 205 ? 17.891 9.239 -18.826 1.00 95.56 205 TYR A CA 1
ATOM 1652 C C . TYR A 1 205 ? 19.142 8.580 -18.273 1.00 95.56 205 TYR A C 1
ATOM 1654 O O . TYR A 1 205 ? 19.907 9.209 -17.535 1.00 95.56 205 TYR A O 1
ATOM 1662 N N . SER A 1 206 ? 19.348 7.300 -18.585 1.00 95.88 206 SER A N 1
ATOM 1663 C CA . SER A 1 206 ? 20.571 6.605 -18.205 1.00 95.88 206 SER A CA 1
ATOM 1664 C C . SER A 1 206 ? 20.768 5.301 -18.969 1.00 95.88 206 SER A C 1
ATOM 1666 O O . SER A 1 206 ? 19.822 4.604 -19.335 1.00 95.88 206 SER A O 1
ATOM 1668 N N . SER A 1 207 ? 22.032 4.890 -19.068 1.00 94.88 207 SER A N 1
ATOM 1669 C CA . SER A 1 207 ? 22.399 3.563 -19.566 1.00 94.88 207 SER A CA 1
ATOM 1670 C C . SER A 1 207 ? 21.752 2.427 -18.766 1.00 94.88 207 SER A C 1
ATOM 1672 O O . SER A 1 207 ? 21.535 1.342 -19.292 1.00 94.88 207 SER A O 1
ATOM 1674 N N . GLU A 1 208 ? 21.471 2.655 -17.482 1.00 93.94 208 GLU A N 1
ATOM 1675 C CA . GLU A 1 208 ? 20.851 1.660 -16.610 1.00 93.94 208 GLU A CA 1
ATOM 1676 C C . GLU A 1 208 ? 19.377 1.451 -16.974 1.00 93.94 208 GLU A C 1
ATOM 1678 O O . GLU A 1 208 ? 18.942 0.315 -17.145 1.00 93.94 208 GLU A O 1
ATOM 1683 N N . GLU A 1 209 ? 18.625 2.534 -17.183 1.00 96.81 209 GLU A N 1
ATOM 1684 C CA . GLU A 1 209 ? 17.241 2.451 -17.662 1.00 96.81 209 GLU A CA 1
ATOM 1685 C C . GLU A 1 209 ? 17.161 1.782 -19.035 1.00 96.81 209 GLU A C 1
ATOM 1687 O O . GLU A 1 209 ? 16.305 0.923 -19.249 1.00 96.81 209 GLU A O 1
ATOM 1692 N N . CYS A 1 210 ? 18.095 2.110 -19.931 1.00 96.81 210 CYS A N 1
ATOM 1693 C CA . CYS A 1 210 ? 18.230 1.471 -21.238 1.00 96.81 210 CYS A CA 1
ATOM 1694 C C . CYS A 1 210 ? 18.399 -0.056 -21.116 1.00 96.81 210 CYS A C 1
ATOM 1696 O O . CYS A 1 210 ? 17.690 -0.816 -21.780 1.00 96.81 210 CYS A O 1
ATOM 1698 N N . ILE A 1 211 ? 19.264 -0.528 -20.208 1.00 95.00 211 ILE A N 1
ATOM 1699 C CA . ILE A 1 211 ? 19.459 -1.965 -19.944 1.00 95.00 211 ILE A CA 1
ATOM 1700 C C . ILE A 1 211 ? 18.191 -2.613 -19.373 1.00 95.00 211 ILE A C 1
ATOM 1702 O O . ILE A 1 211 ? 17.826 -3.717 -19.787 1.00 95.00 211 ILE A O 1
ATOM 1706 N N . LEU A 1 212 ? 17.507 -1.952 -18.435 1.00 96.75 212 LEU A N 1
ATOM 1707 C CA . LEU A 1 212 ? 16.278 -2.478 -17.835 1.00 96.75 212 LEU A CA 1
ATOM 1708 C C . LEU A 1 212 ? 15.156 -2.585 -18.877 1.00 96.75 212 LEU A C 1
ATOM 1710 O O . LEU A 1 212 ? 14.566 -3.654 -19.020 1.00 96.75 212 LEU A O 1
ATOM 1714 N N . ILE A 1 213 ? 14.909 -1.542 -19.672 1.00 97.00 213 ILE A N 1
ATOM 1715 C CA . ILE A 1 213 ? 13.930 -1.591 -20.769 1.00 97.00 213 ILE A CA 1
ATOM 1716 C C . ILE A 1 213 ? 14.314 -2.641 -21.818 1.00 97.00 213 ILE A C 1
ATOM 1718 O O . ILE A 1 213 ? 13.446 -3.377 -22.284 1.00 97.00 213 ILE A O 1
ATOM 1722 N N . GLY A 1 214 ? 15.600 -2.768 -22.155 1.00 95.44 214 GLY A N 1
ATOM 1723 C CA . GLY A 1 214 ? 16.084 -3.834 -23.034 1.00 95.44 214 GLY A CA 1
ATOM 1724 C C . GLY A 1 214 ? 15.768 -5.229 -22.485 1.00 95.44 214 GLY A C 1
ATOM 1725 O O . GLY A 1 214 ? 15.273 -6.082 -23.212 1.00 95.44 214 GLY A O 1
ATOM 1726 N N . SER A 1 215 ? 15.952 -5.433 -21.180 1.00 95.38 215 SER A N 1
ATOM 1727 C CA . SER A 1 215 ? 15.614 -6.696 -20.508 1.00 95.38 215 SER A CA 1
ATOM 1728 C C . SER A 1 215 ? 14.103 -6.954 -20.477 1.00 95.38 215 SER A C 1
ATOM 1730 O O . SER A 1 215 ? 13.665 -8.099 -20.571 1.00 95.38 215 SER A O 1
ATOM 1732 N N . LEU A 1 216 ? 13.291 -5.899 -20.345 1.00 94.62 216 LEU A N 1
ATOM 1733 C CA . LEU A 1 216 ? 11.832 -5.994 -20.406 1.00 94.62 216 LEU A CA 1
ATOM 1734 C C . LEU A 1 216 ? 11.359 -6.411 -21.803 1.00 94.62 216 LEU A C 1
ATOM 1736 O O . LEU A 1 216 ? 10.488 -7.272 -21.918 1.00 94.62 216 LEU A O 1
ATOM 1740 N N . LYS A 1 217 ? 11.951 -5.832 -22.854 1.00 94.62 217 LYS A N 1
ATOM 1741 C CA . LYS A 1 217 ? 11.658 -6.176 -24.249 1.00 94.62 217 LYS A CA 1
ATOM 1742 C C . LYS A 1 217 ? 11.814 -7.675 -24.512 1.00 94.62 217 LYS A C 1
ATOM 1744 O O . LYS A 1 217 ? 11.011 -8.244 -25.236 1.00 94.62 217 LYS A O 1
ATOM 1749 N N . ASP A 1 218 ? 12.818 -8.318 -23.923 1.00 92.12 218 ASP A N 1
ATOM 1750 C CA . ASP A 1 218 ? 13.088 -9.741 -24.165 1.00 92.12 218 ASP A CA 1
ATOM 1751 C C . ASP A 1 218 ? 12.045 -10.682 -23.529 1.00 92.12 218 ASP A C 1
ATOM 1753 O O . ASP A 1 218 ? 11.988 -11.866 -23.871 1.00 92.12 218 ASP A O 1
ATOM 1757 N N . VAL A 1 219 ? 11.218 -10.180 -22.603 1.00 92.06 219 VAL A N 1
ATOM 1758 C CA . VAL A 1 219 ? 10.195 -10.977 -21.900 1.00 92.06 219 VAL A CA 1
ATOM 1759 C C . VAL A 1 219 ? 8.760 -10.563 -22.196 1.00 92.06 219 VAL A C 1
ATOM 1761 O O . VAL A 1 219 ? 7.844 -11.354 -21.964 1.00 92.06 219 VAL A O 1
ATOM 1764 N N . VAL A 1 220 ? 8.554 -9.349 -22.700 1.00 90.25 220 VAL A N 1
ATOM 1765 C CA . VAL A 1 220 ? 7.256 -8.874 -23.177 1.00 90.25 220 VAL A CA 1
ATOM 1766 C C . VAL A 1 220 ? 7.172 -9.142 -24.674 1.00 90.25 220 VAL A C 1
ATOM 1768 O O . VAL A 1 220 ? 8.084 -8.814 -25.423 1.00 90.25 220 VAL A O 1
ATOM 1771 N N . ASP A 1 221 ? 6.072 -9.751 -25.109 1.00 85.31 221 ASP A N 1
ATOM 1772 C CA . ASP A 1 221 ? 5.835 -10.066 -26.519 1.00 85.31 221 ASP A CA 1
ATOM 1773 C C . ASP A 1 221 ? 5.994 -8.809 -27.400 1.00 85.31 221 ASP A C 1
ATOM 1775 O O . ASP A 1 221 ? 5.456 -7.743 -27.083 1.00 85.31 221 ASP A O 1
ATOM 1779 N N . GLU A 1 222 ? 6.744 -8.928 -28.502 1.00 76.06 222 GLU A N 1
ATOM 1780 C CA . GLU A 1 222 ? 7.013 -7.825 -29.432 1.00 76.06 222 GLU A CA 1
ATOM 1781 C C . GLU A 1 222 ? 5.723 -7.225 -30.010 1.00 76.06 222 GLU A C 1
ATOM 1783 O O . GLU A 1 222 ? 5.695 -6.037 -30.334 1.00 76.06 222 GLU A O 1
ATOM 1788 N N . GLU A 1 223 ? 4.645 -8.012 -30.099 1.00 77.62 223 GLU A N 1
ATOM 1789 C CA . GLU A 1 223 ? 3.338 -7.544 -30.572 1.00 77.62 223 GLU A CA 1
ATOM 1790 C C . GLU A 1 223 ? 2.561 -6.734 -29.513 1.00 77.62 223 GLU A C 1
ATOM 1792 O O . GLU A 1 223 ? 1.565 -6.082 -29.836 1.00 77.62 223 GLU A O 1
ATOM 1797 N N . LEU A 1 224 ? 3.009 -6.736 -28.251 1.00 74.44 224 LEU A N 1
ATOM 1798 C CA . LEU A 1 224 ? 2.295 -6.186 -27.096 1.00 74.44 224 LEU A CA 1
ATOM 1799 C C . LEU A 1 224 ? 3.002 -4.957 -26.501 1.00 74.44 224 LEU A C 1
ATOM 1801 O O . LEU A 1 224 ? 3.227 -4.874 -25.293 1.00 74.44 224 LEU A O 1
ATOM 1805 N N . LEU A 1 225 ? 3.303 -3.956 -27.336 1.00 83.31 225 LEU A N 1
ATOM 1806 C CA . LEU A 1 225 ? 3.788 -2.643 -26.886 1.00 83.31 225 LEU A CA 1
ATOM 1807 C C . LEU A 1 225 ? 2.649 -1.798 -26.275 1.00 83.31 225 LEU A C 1
ATOM 1809 O O . LEU A 1 225 ? 2.317 -0.710 -26.742 1.00 83.31 225 LEU A O 1
ATOM 1813 N N . TYR A 1 226 ? 1.994 -2.325 -25.246 1.00 87.50 226 TYR A N 1
ATOM 1814 C CA . TYR A 1 226 ? 0.936 -1.643 -24.511 1.00 87.50 226 TYR A CA 1
ATOM 1815 C C . TYR A 1 226 ? 1.152 -1.764 -23.004 1.00 87.50 226 TYR A C 1
ATOM 1817 O O . TYR A 1 226 ? 1.867 -2.638 -22.515 1.00 87.50 226 TYR A O 1
ATOM 1825 N N . GLY A 1 227 ? 0.490 -0.877 -22.265 1.00 93.31 227 GLY A N 1
ATOM 1826 C CA . GLY A 1 227 ? 0.587 -0.803 -20.812 1.00 93.31 227 GLY A CA 1
ATOM 1827 C C . GLY A 1 227 ? 1.596 0.239 -20.344 1.00 93.31 227 GLY A C 1
ATOM 1828 O O . GLY A 1 227 ? 2.149 1.016 -21.126 1.00 93.31 227 GLY A O 1
ATOM 1829 N N . LYS A 1 228 ? 1.802 0.281 -19.037 1.00 97.56 228 LYS A N 1
ATOM 1830 C CA . LYS A 1 228 ? 2.714 1.159 -18.329 1.00 97.56 228 LYS A CA 1
ATOM 1831 C C . LYS A 1 228 ? 3.740 0.323 -17.584 1.00 97.56 228 LYS A C 1
ATOM 1833 O O . LYS A 1 228 ? 3.425 -0.675 -16.936 1.00 97.56 228 LYS A O 1
ATOM 1838 N N . CYS A 1 229 ? 4.979 0.774 -17.663 1.00 97.75 229 CYS A N 1
ATOM 1839 C CA . CYS A 1 229 ? 6.098 0.184 -16.957 1.00 97.75 229 CYS A CA 1
ATOM 1840 C C . CYS A 1 229 ? 6.664 1.189 -15.959 1.00 97.75 229 CYS A C 1
ATOM 1842 O O . CYS A 1 229 ? 6.825 2.366 -16.279 1.00 97.75 229 CYS A O 1
ATOM 1844 N N . ILE A 1 230 ? 6.978 0.714 -14.758 1.00 98.56 230 ILE A N 1
ATOM 1845 C CA . ILE A 1 230 ? 7.774 1.435 -13.775 1.00 98.56 230 ILE A CA 1
ATOM 1846 C C . ILE A 1 230 ? 9.204 0.910 -13.822 1.00 98.56 230 ILE A C 1
ATOM 1848 O O . ILE A 1 230 ? 9.435 -0.274 -13.572 1.00 98.56 230 ILE A O 1
ATOM 1852 N N . ILE A 1 231 ? 10.157 1.810 -14.055 1.00 98.38 231 ILE A N 1
ATOM 1853 C CA . ILE A 1 231 ? 11.565 1.575 -13.743 1.00 98.38 231 ILE A CA 1
ATOM 1854 C C . ILE A 1 231 ? 11.808 2.060 -12.318 1.00 98.38 231 ILE A C 1
ATOM 1856 O O . ILE A 1 231 ? 11.730 3.257 -12.038 1.00 98.38 231 ILE A O 1
ATOM 1860 N N . PHE A 1 232 ? 12.056 1.133 -11.397 1.00 98.12 232 PHE A N 1
ATOM 1861 C CA . PHE A 1 232 ? 12.261 1.456 -9.990 1.00 98.12 232 PHE A CA 1
ATOM 1862 C C . PHE A 1 232 ? 13.750 1.647 -9.685 1.00 98.12 232 PHE A C 1
ATOM 1864 O O . PHE A 1 232 ? 14.502 0.681 -9.553 1.00 98.12 232 PHE A O 1
ATOM 1871 N N . HIS A 1 233 ? 14.164 2.911 -9.557 1.00 96.69 233 HIS A N 1
ATOM 1872 C CA . HIS A 1 233 ? 15.575 3.297 -9.436 1.00 96.69 233 HIS A CA 1
ATOM 1873 C C . HIS A 1 233 ? 16.146 3.019 -8.063 1.00 96.69 233 HIS A C 1
ATOM 1875 O O . HIS A 1 233 ? 17.246 2.489 -7.925 1.00 96.69 233 HIS A O 1
ATOM 1881 N N . SER A 1 234 ? 15.437 3.451 -7.021 1.00 95.75 234 SER A N 1
ATOM 1882 C CA . SER A 1 234 ? 15.946 3.304 -5.664 1.00 95.75 234 SER A CA 1
ATOM 1883 C C . SER A 1 234 ? 14.858 3.395 -4.608 1.00 95.75 234 SER A C 1
ATOM 1885 O O . SER A 1 234 ? 13.922 4.186 -4.712 1.00 95.75 234 SER A O 1
ATOM 1887 N N . LEU A 1 235 ? 15.074 2.626 -3.542 1.00 96.44 235 LEU A N 1
ATOM 1888 C CA . LEU A 1 235 ? 14.458 2.793 -2.236 1.00 96.44 235 LEU A CA 1
ATOM 1889 C C . LEU A 1 235 ? 15.571 3.037 -1.224 1.00 96.44 235 LEU A C 1
ATOM 1891 O O . LEU A 1 235 ? 16.447 2.189 -1.050 1.00 96.44 235 LEU A O 1
ATOM 1895 N N . SER A 1 236 ? 15.534 4.172 -0.538 1.00 95.50 236 SER A N 1
ATOM 1896 C CA . SER A 1 236 ? 16.486 4.488 0.522 1.00 95.50 236 SER A CA 1
ATOM 1897 C C . SER A 1 236 ? 15.732 4.710 1.817 1.00 95.50 236 SER A C 1
ATOM 1899 O O . SER A 1 236 ? 14.881 5.590 1.876 1.00 95.50 236 SER A O 1
ATOM 1901 N N . ILE A 1 237 ? 16.073 3.937 2.846 1.00 95.81 237 ILE A N 1
ATOM 1902 C CA . ILE A 1 237 ? 15.618 4.144 4.222 1.00 95.81 237 ILE A CA 1
ATOM 1903 C C . ILE A 1 237 ? 16.827 4.598 5.035 1.00 95.81 237 ILE A C 1
ATOM 1905 O O . ILE A 1 237 ? 17.875 3.944 4.989 1.00 95.81 237 ILE A O 1
ATOM 1909 N N . GLU A 1 238 ? 16.688 5.706 5.758 1.00 94.75 238 GLU A N 1
ATOM 1910 C CA . GLU A 1 238 ? 17.752 6.251 6.603 1.00 94.75 238 GLU A CA 1
ATOM 1911 C C . GLU A 1 238 ? 18.217 5.206 7.625 1.00 94.75 238 GLU A C 1
ATOM 1913 O O . GLU A 1 238 ? 17.419 4.427 8.152 1.00 94.75 238 GLU A O 1
ATOM 1918 N N . GLU A 1 239 ? 19.522 5.175 7.906 1.00 92.38 239 GLU A N 1
ATOM 1919 C CA . GLU A 1 239 ? 20.182 4.083 8.640 1.00 92.38 239 GLU A CA 1
ATOM 1920 C C . GLU A 1 239 ? 19.511 3.773 9.989 1.00 92.38 239 GLU A C 1
ATOM 1922 O O . GLU A 1 239 ? 19.252 2.615 10.316 1.00 92.38 239 GLU A O 1
ATOM 1927 N N . GLN A 1 240 ? 19.114 4.812 10.727 1.00 92.19 240 GLN A N 1
ATOM 1928 C CA . GLN A 1 240 ? 18.436 4.712 12.027 1.00 92.19 240 GLN A CA 1
ATOM 1929 C C . GLN A 1 240 ? 17.016 4.102 11.978 1.00 92.19 240 GLN A C 1
ATOM 1931 O O . GLN A 1 240 ? 16.443 3.744 13.017 1.00 92.19 240 GLN A O 1
ATOM 1936 N N . PHE A 1 241 ? 16.437 3.966 10.783 1.00 91.44 241 PHE A N 1
ATOM 1937 C CA . PHE A 1 241 ? 15.118 3.375 10.534 1.00 91.44 241 PHE A CA 1
ATOM 1938 C C . PHE A 1 241 ? 15.182 2.020 9.821 1.00 91.44 241 PHE A C 1
ATOM 1940 O O . PHE A 1 241 ? 14.155 1.361 9.641 1.00 91.44 241 PHE A O 1
ATOM 1947 N N . GLN A 1 242 ? 16.374 1.553 9.450 1.00 88.12 242 GLN A N 1
ATOM 1948 C CA . GLN A 1 242 ? 16.543 0.243 8.830 1.00 88.12 242 GLN A CA 1
ATOM 1949 C C . GLN A 1 242 ? 16.212 -0.896 9.809 1.00 88.12 242 GLN A C 1
ATOM 1951 O O . GLN A 1 242 ? 16.225 -0.733 11.026 1.00 88.12 242 GLN A O 1
ATOM 1956 N N . GLN A 1 243 ? 15.885 -2.075 9.264 1.00 83.81 243 GLN A N 1
ATOM 1957 C CA . GLN A 1 243 ? 15.509 -3.291 10.013 1.00 83.81 243 GLN A CA 1
ATOM 1958 C C . GLN A 1 243 ? 14.221 -3.190 10.856 1.00 83.81 243 GLN A C 1
ATOM 1960 O O . GLN A 1 243 ? 13.866 -4.144 11.540 1.00 83.81 243 GLN A O 1
ATOM 1965 N N . LYS A 1 244 ? 13.466 -2.089 10.748 1.00 86.81 244 LYS A N 1
ATOM 1966 C CA . LYS A 1 244 ? 12.164 -1.896 11.415 1.00 86.81 244 LYS A CA 1
ATOM 1967 C C . LYS A 1 244 ? 10.956 -2.273 10.543 1.00 86.81 244 LYS A C 1
ATOM 1969 O O . LYS A 1 244 ? 9.838 -1.884 10.842 1.00 86.81 244 LYS A O 1
ATOM 1974 N N . GLY A 1 245 ? 11.168 -2.962 9.418 1.00 89.88 245 GLY A N 1
ATOM 1975 C CA . GLY A 1 245 ? 10.099 -3.317 8.466 1.00 89.88 245 GLY A CA 1
ATOM 1976 C C . GLY A 1 245 ? 9.623 -2.178 7.549 1.00 89.88 245 GLY A C 1
ATOM 1977 O O . GLY A 1 245 ? 8.955 -2.452 6.558 1.00 89.88 245 GLY A O 1
ATOM 1978 N N . ILE A 1 246 ? 10.052 -0.938 7.802 1.00 92.12 246 ILE A N 1
ATOM 1979 C CA . ILE A 1 246 ? 9.682 0.284 7.060 1.00 92.12 246 ILE A CA 1
ATOM 1980 C C . ILE A 1 246 ? 9.867 0.133 5.547 1.00 92.12 246 ILE A C 1
ATOM 1982 O O . ILE A 1 246 ? 8.970 0.470 4.783 1.00 92.12 246 ILE A O 1
ATOM 1986 N N . GLY A 1 247 ? 10.999 -0.416 5.095 1.00 93.00 247 GLY A N 1
ATOM 1987 C CA . GLY A 1 247 ? 11.249 -0.604 3.661 1.00 93.00 247 GLY A CA 1
ATOM 1988 C C . GLY A 1 247 ? 10.234 -1.533 2.986 1.00 93.00 247 GLY A C 1
ATOM 1989 O O . GLY A 1 247 ? 9.864 -1.304 1.840 1.00 93.00 247 GLY A O 1
ATOM 1990 N N . ARG A 1 248 ? 9.738 -2.551 3.700 1.00 94.56 248 ARG A N 1
ATOM 1991 C CA . ARG A 1 248 ? 8.692 -3.442 3.185 1.00 94.56 248 ARG A CA 1
ATOM 1992 C C . ARG A 1 248 ? 7.345 -2.730 3.115 1.00 94.56 248 ARG A C 1
ATOM 1994 O O . ARG A 1 248 ? 6.707 -2.769 2.073 1.00 94.56 248 ARG A O 1
ATOM 2001 N N . GLU A 1 249 ? 6.956 -2.044 4.186 1.00 93.62 249 GLU A N 1
ATOM 2002 C CA . GLU A 1 249 ? 5.697 -1.290 4.220 1.00 93.62 249 GLU A CA 1
ATOM 2003 C C . GLU A 1 249 ? 5.663 -0.185 3.150 1.00 93.62 249 GLU A C 1
ATOM 2005 O O . GLU A 1 249 ? 4.643 0.014 2.489 1.00 93.62 249 GLU A O 1
ATOM 2010 N N . ALA A 1 250 ? 6.794 0.492 2.923 1.00 95.75 250 ALA A N 1
ATOM 2011 C CA . ALA A 1 250 ? 6.933 1.466 1.849 1.00 95.75 250 ALA A CA 1
ATOM 2012 C C . ALA A 1 250 ? 6.733 0.823 0.467 1.00 95.75 250 ALA A C 1
ATOM 2014 O O . ALA A 1 250 ? 5.980 1.357 -0.345 1.00 95.75 250 ALA A O 1
ATOM 2015 N N . MET A 1 251 ? 7.343 -0.341 0.209 1.00 97.19 251 MET A N 1
ATOM 2016 C CA . MET A 1 251 ? 7.134 -1.073 -1.046 1.00 97.19 251 MET A CA 1
ATOM 2017 C C . MET A 1 251 ? 5.676 -1.493 -1.236 1.00 97.19 251 MET A C 1
ATOM 2019 O O . MET A 1 251 ? 5.139 -1.293 -2.320 1.00 97.19 251 MET A O 1
ATOM 2023 N N . ASP A 1 252 ? 5.008 -2.009 -0.202 1.00 93.12 252 ASP A N 1
ATOM 2024 C CA . ASP A 1 252 ? 3.595 -2.406 -0.288 1.00 93.12 252 ASP A CA 1
ATOM 2025 C C . ASP A 1 252 ? 2.694 -1.217 -0.681 1.00 93.12 252 ASP A C 1
ATOM 2027 O O . ASP A 1 252 ? 1.783 -1.348 -1.509 1.00 93.12 252 ASP A O 1
ATOM 2031 N N . LYS A 1 253 ? 2.987 -0.022 -0.151 1.00 93.75 253 LYS A N 1
ATOM 2032 C CA . LYS A 1 253 ? 2.291 1.225 -0.508 1.00 93.75 253 LYS A CA 1
ATOM 2033 C C . LYS A 1 253 ? 2.602 1.694 -1.928 1.00 93.75 253 LYS A C 1
ATOM 2035 O O . LYS A 1 253 ? 1.671 2.069 -2.639 1.00 93.75 253 LYS A O 1
ATOM 2040 N N . LEU A 1 254 ? 3.864 1.633 -2.358 1.00 97.31 254 LEU A N 1
ATOM 2041 C CA . LEU A 1 254 ? 4.263 1.960 -3.732 1.00 97.31 254 LEU A CA 1
ATOM 2042 C C . LEU A 1 254 ? 3.586 1.031 -4.748 1.00 97.31 254 LEU A C 1
ATOM 2044 O O . LEU A 1 254 ? 3.001 1.506 -5.716 1.00 97.31 254 LEU A O 1
ATOM 2048 N N . MET A 1 255 ? 3.581 -0.279 -4.495 1.00 95.69 255 MET A N 1
ATOM 2049 C CA . MET A 1 255 ? 2.923 -1.266 -5.360 1.00 95.69 255 MET A CA 1
ATOM 2050 C C . MET A 1 255 ? 1.411 -1.037 -5.440 1.00 95.69 255 MET A C 1
ATOM 2052 O O . MET A 1 255 ? 0.834 -1.093 -6.527 1.00 95.69 255 MET A O 1
ATOM 2056 N N . SER A 1 256 ? 0.772 -0.706 -4.313 1.00 91.44 256 SER A N 1
ATOM 2057 C CA . SER A 1 256 ? -0.648 -0.331 -4.287 1.00 91.44 256 SER A CA 1
ATOM 2058 C C . SER A 1 256 ? -0.915 0.922 -5.129 1.00 91.44 256 SER A C 1
ATOM 2060 O O . SER A 1 256 ? -1.872 0.961 -5.899 1.00 91.44 256 SER A O 1
ATOM 2062 N N . TYR A 1 257 ? -0.048 1.933 -5.023 1.00 93.75 257 TYR A N 1
ATOM 2063 C CA . TYR A 1 257 ? -0.134 3.156 -5.818 1.00 93.75 257 TYR A CA 1
ATOM 2064 C C . TYR A 1 257 ? 0.031 2.880 -7.321 1.00 93.75 257 TYR A C 1
ATOM 2066 O O . TYR A 1 257 ? -0.797 3.319 -8.117 1.00 93.75 257 TYR A O 1
ATOM 2074 N N . TRP A 1 258 ? 1.032 2.095 -7.723 1.00 97.31 258 TRP A N 1
ATOM 2075 C CA . TRP A 1 258 ? 1.243 1.720 -9.126 1.00 97.31 258 TRP A CA 1
ATOM 2076 C C . TRP A 1 258 ? 0.089 0.889 -9.696 1.00 97.31 258 TRP A C 1
ATOM 2078 O O . TRP A 1 258 ? -0.328 1.120 -10.830 1.00 97.31 258 TRP A O 1
ATOM 2088 N N . SER A 1 259 ? -0.500 0.001 -8.892 1.00 91.56 259 SER A N 1
ATOM 2089 C CA . SER A 1 259 ? -1.693 -0.761 -9.286 1.00 91.56 259 SER A CA 1
ATOM 2090 C C . SER A 1 259 ? -2.878 0.164 -9.595 1.00 91.56 259 SER A C 1
ATOM 2092 O O . SER A 1 259 ? -3.573 -0.026 -10.589 1.00 91.56 259 SER A O 1
ATOM 2094 N N . ILE A 1 260 ? -3.080 1.222 -8.794 1.00 90.25 260 ILE A N 1
ATOM 2095 C CA . ILE A 1 260 ? -4.119 2.242 -9.040 1.00 90.25 260 ILE A CA 1
ATOM 2096 C C . ILE A 1 260 ? -3.854 3.008 -10.343 1.00 90.25 260 ILE A C 1
ATOM 2098 O O . ILE A 1 260 ? -4.794 3.337 -11.067 1.00 90.25 260 ILE A O 1
ATOM 2102 N N . LEU A 1 261 ? -2.587 3.272 -10.670 1.00 91.69 261 LEU A N 1
ATOM 2103 C CA . LEU A 1 261 ? -2.202 3.902 -11.937 1.00 91.69 261 LEU A CA 1
ATOM 2104 C C . LEU A 1 261 ? -2.349 2.965 -13.150 1.00 91.69 261 LEU A C 1
ATOM 2106 O O . LEU A 1 261 ? -2.167 3.409 -14.289 1.00 91.69 261 LEU A O 1
ATOM 2110 N N . GLY A 1 262 ? -2.696 1.693 -12.935 1.00 93.31 262 GLY A N 1
ATOM 2111 C CA . GLY A 1 262 ? -2.747 0.673 -13.977 1.00 93.31 262 GLY A CA 1
ATOM 2112 C C . GLY A 1 262 ? -1.372 0.474 -14.600 1.00 93.31 262 GLY A C 1
ATOM 2113 O O . GLY A 1 262 ? -1.226 0.667 -15.805 1.00 93.31 262 GLY A O 1
ATOM 2114 N N . VAL A 1 263 ? -0.369 0.249 -13.751 1.00 97.31 263 VAL A N 1
ATOM 2115 C CA . VAL A 1 263 ? 0.959 -0.234 -14.135 1.00 97.31 263 VAL A CA 1
ATOM 2116 C C . VAL A 1 263 ? 0.909 -1.749 -14.201 1.00 97.31 263 VAL A C 1
ATOM 2118 O O . VAL A 1 263 ? 0.462 -2.378 -13.250 1.00 97.31 263 VAL A O 1
ATOM 2121 N N . GLU A 1 264 ? 1.400 -2.318 -15.293 1.00 96.00 264 GLU A N 1
ATOM 2122 C CA . GLU A 1 264 ? 1.442 -3.761 -15.529 1.00 96.00 264 GLU A CA 1
ATOM 2123 C C . GLU A 1 264 ? 2.818 -4.349 -15.190 1.00 96.00 264 GLU A C 1
ATOM 2125 O O . GLU A 1 264 ? 2.919 -5.501 -14.765 1.00 96.00 264 GLU A O 1
ATOM 2130 N N . TYR A 1 265 ? 3.885 -3.558 -15.347 1.00 96.75 265 TYR A N 1
ATOM 2131 C CA . TYR A 1 265 ? 5.260 -4.021 -15.162 1.00 96.75 265 TYR A CA 1
ATOM 2132 C C . TYR A 1 265 ? 6.024 -3.124 -14.197 1.00 96.75 265 TYR A C 1
ATOM 2134 O O . TYR A 1 265 ? 6.078 -1.910 -14.378 1.00 96.75 265 TYR A O 1
ATOM 2142 N N . VAL A 1 266 ? 6.695 -3.722 -13.219 1.00 98.19 266 VAL A N 1
ATOM 2143 C CA . VAL A 1 266 ? 7.706 -3.040 -12.404 1.00 98.19 266 VAL A CA 1
ATOM 2144 C C . VAL A 1 266 ? 9.024 -3.761 -12.600 1.00 98.19 266 VAL A C 1
ATOM 2146 O O . VAL A 1 266 ? 9.110 -4.961 -12.350 1.00 98.19 266 VAL A O 1
ATOM 2149 N N . ILE A 1 267 ? 10.054 -3.042 -13.026 1.00 98.00 267 ILE A N 1
ATOM 2150 C CA . ILE A 1 267 ? 11.387 -3.598 -13.242 1.00 98.00 267 ILE A CA 1
ATOM 2151 C C . ILE A 1 267 ? 12.427 -2.798 -12.462 1.00 98.00 267 ILE A C 1
ATOM 2153 O O . ILE A 1 267 ? 12.310 -1.585 -12.290 1.00 98.00 267 ILE A O 1
ATOM 2157 N N . LEU A 1 268 ? 13.426 -3.499 -11.935 1.00 97.69 268 LEU A N 1
ATOM 2158 C CA . LEU A 1 268 ? 14.495 -2.917 -11.131 1.00 97.69 268 LEU A CA 1
ATOM 2159 C C . LEU A 1 268 ? 15.788 -3.708 -11.260 1.00 97.69 268 LEU A C 1
ATOM 2161 O O . LEU A 1 268 ? 15.780 -4.878 -11.647 1.00 97.69 268 LEU A O 1
ATOM 2165 N N . ARG A 1 269 ? 16.890 -3.094 -10.830 1.00 96.75 269 ARG A N 1
ATOM 2166 C CA . ARG A 1 269 ? 18.144 -3.793 -10.544 1.00 96.75 269 ARG A CA 1
ATOM 2167 C C . ARG A 1 269 ? 18.316 -3.955 -9.038 1.00 96.75 269 ARG A C 1
ATOM 2169 O O . ARG A 1 269 ? 18.377 -2.983 -8.287 1.00 96.75 269 ARG A O 1
ATOM 2176 N N . ALA A 1 270 ? 18.442 -5.195 -8.582 1.00 95.81 270 ALA A N 1
ATOM 2177 C CA . ALA A 1 270 ? 18.680 -5.521 -7.182 1.00 95.81 270 ALA A CA 1
ATOM 2178 C C . ALA A 1 270 ? 20.166 -5.361 -6.827 1.00 95.81 270 ALA A C 1
ATOM 2180 O O . ALA A 1 270 ? 20.889 -6.340 -6.638 1.00 95.81 270 ALA A O 1
ATOM 2181 N N . ALA A 1 271 ? 20.627 -4.114 -6.726 1.00 92.75 271 ALA A N 1
ATOM 2182 C CA . ALA A 1 271 ? 22.000 -3.794 -6.354 1.00 92.75 271 ALA A CA 1
ATOM 2183 C C . ALA A 1 271 ? 22.070 -2.593 -5.399 1.00 92.75 271 ALA A C 1
ATOM 2185 O O . ALA A 1 271 ? 21.282 -1.656 -5.522 1.00 92.75 271 ALA A O 1
ATOM 2186 N N . PRO A 1 272 ? 23.014 -2.580 -4.439 1.00 87.44 272 PRO A N 1
ATOM 2187 C CA . PRO A 1 272 ? 23.273 -1.381 -3.660 1.00 87.44 272 PRO A CA 1
ATOM 2188 C C . PRO A 1 272 ? 23.958 -0.319 -4.541 1.00 87.44 272 PRO A C 1
ATOM 2190 O O . PRO A 1 272 ? 24.616 -0.677 -5.531 1.00 87.44 272 PRO A O 1
ATOM 2193 N N . PRO A 1 273 ? 23.907 0.970 -4.155 1.00 82.94 273 PRO A N 1
ATOM 2194 C CA . PRO A 1 273 ? 24.673 2.020 -4.820 1.00 82.94 273 PRO A CA 1
ATOM 2195 C C . PRO A 1 273 ? 26.142 1.618 -4.967 1.00 82.94 273 PRO A C 1
ATOM 2197 O O . PRO A 1 273 ? 26.718 1.000 -4.064 1.00 82.94 273 PRO A O 1
ATOM 2200 N N . ILE A 1 274 ? 26.748 1.930 -6.112 1.00 78.56 274 ILE A N 1
ATOM 2201 C CA . ILE A 1 274 ? 28.179 1.699 -6.328 1.00 78.56 274 ILE A CA 1
ATOM 2202 C C . ILE A 1 274 ? 28.934 2.707 -5.455 1.00 78.56 274 ILE A C 1
ATOM 2204 O O . ILE A 1 274 ? 29.063 3.876 -5.799 1.00 78.56 274 ILE A O 1
ATOM 2208 N N . THR A 1 275 ? 29.385 2.259 -4.286 1.00 73.50 275 THR A N 1
ATOM 2209 C CA . THR A 1 275 ? 30.343 2.981 -3.442 1.00 73.50 275 THR A CA 1
ATOM 2210 C C . THR A 1 275 ? 31.694 2.275 -3.521 1.00 73.50 275 THR A C 1
ATOM 2212 O O . THR A 1 275 ? 31.747 1.079 -3.804 1.00 73.50 275 THR A O 1
ATOM 2215 N N . GLU A 1 276 ? 32.791 2.992 -3.269 1.00 55.22 276 GLU A N 1
ATOM 2216 C CA . GLU A 1 276 ? 34.182 2.511 -3.410 1.00 55.22 276 GLU A CA 1
ATOM 2217 C C . GLU A 1 276 ? 34.599 1.397 -2.406 1.00 55.22 276 GLU A C 1
ATOM 2219 O O . GLU A 1 276 ? 35.768 1.284 -2.045 1.00 55.22 276 GLU A O 1
ATOM 2224 N N . SER A 1 277 ? 33.677 0.563 -1.903 1.00 57.56 277 SER A N 1
ATOM 2225 C CA . SER A 1 277 ? 33.949 -0.415 -0.837 1.00 57.56 277 SER A CA 1
ATOM 2226 C C . SER A 1 277 ? 33.988 -1.886 -1.294 1.00 57.56 277 SER A C 1
ATOM 2228 O O . SER A 1 277 ? 33.138 -2.347 -2.047 1.00 57.56 277 SER A O 1
ATOM 2230 N N . VAL A 1 278 ? 34.994 -2.593 -0.759 1.00 63.66 278 VAL A N 1
ATOM 2231 C CA . VAL A 1 278 ? 35.338 -4.034 -0.779 1.00 63.66 278 VAL A CA 1
ATOM 2232 C C . VAL A 1 278 ? 34.312 -4.992 -1.424 1.00 63.66 278 VAL A C 1
ATOM 2234 O O . VAL A 1 278 ? 33.270 -5.287 -0.831 1.00 63.66 278 VAL A O 1
ATOM 2237 N N . ASP A 1 279 ? 34.698 -5.585 -2.563 1.00 75.62 279 ASP A N 1
ATOM 2238 C CA . ASP A 1 279 ? 33.929 -6.502 -3.432 1.00 75.62 279 ASP A CA 1
ATOM 2239 C C . ASP A 1 279 ? 33.052 -7.529 -2.691 1.00 75.62 279 ASP A C 1
ATOM 2241 O O . ASP A 1 279 ? 31.876 -7.717 -3.012 1.00 75.62 279 ASP A O 1
ATOM 2245 N N . ASN A 1 280 ? 33.579 -8.155 -1.634 1.00 81.06 280 ASN A N 1
ATOM 2246 C CA . ASN A 1 280 ? 32.862 -9.207 -0.907 1.00 81.06 280 ASN A CA 1
ATOM 2247 C C . ASN A 1 280 ? 31.593 -8.706 -0.192 1.00 81.06 280 ASN A C 1
ATOM 2249 O O . ASN A 1 280 ? 30.590 -9.417 -0.154 1.00 81.06 280 ASN A O 1
ATOM 2253 N N . LYS A 1 281 ? 31.604 -7.483 0.360 1.00 86.44 281 LYS A N 1
ATOM 2254 C CA . LYS A 1 281 ? 30.437 -6.923 1.070 1.00 86.44 281 LYS A CA 1
ATOM 2255 C C . LYS A 1 281 ? 29.334 -6.527 0.088 1.00 86.44 281 LYS A C 1
ATOM 2257 O O . LYS A 1 281 ? 28.150 -6.633 0.406 1.00 86.44 281 LYS A O 1
ATOM 2262 N N . ARG A 1 282 ? 29.720 -6.092 -1.117 1.00 87.69 282 ARG A N 1
ATOM 2263 C CA . ARG A 1 282 ? 28.781 -5.755 -2.190 1.00 87.69 282 ARG A CA 1
ATOM 2264 C C . ARG A 1 282 ? 28.017 -6.990 -2.656 1.00 87.69 282 ARG A C 1
ATOM 2266 O O . ARG A 1 282 ? 26.789 -6.938 -2.693 1.00 87.69 282 ARG A O 1
ATOM 2273 N N . LYS A 1 283 ? 28.721 -8.097 -2.911 1.00 89.38 283 LYS A N 1
ATOM 2274 C CA . LYS A 1 283 ? 28.103 -9.368 -3.308 1.00 89.38 283 LYS A CA 1
ATOM 2275 C C . LYS A 1 283 ? 27.072 -9.860 -2.285 1.00 89.38 283 LYS A C 1
ATOM 2277 O O . LYS A 1 283 ? 25.939 -10.165 -2.643 1.00 89.38 283 LYS A O 1
ATOM 2282 N N . GLU A 1 284 ? 27.416 -9.842 -0.995 1.00 90.38 284 GLU A N 1
ATOM 2283 C CA . GLU A 1 284 ? 26.485 -10.236 0.075 1.00 90.38 284 GLU A CA 1
ATOM 2284 C C . GLU A 1 284 ? 25.228 -9.342 0.118 1.00 90.38 284 GLU A C 1
ATOM 2286 O O . GLU A 1 284 ? 24.112 -9.819 0.339 1.00 90.38 284 GLU A O 1
ATOM 2291 N N . ASN A 1 285 ? 25.389 -8.035 -0.107 1.00 90.38 285 ASN A N 1
ATOM 2292 C CA . ASN A 1 285 ? 24.270 -7.095 -0.138 1.00 90.38 285 ASN A CA 1
ATOM 2293 C C . ASN A 1 285 ? 23.359 -7.304 -1.355 1.00 90.38 285 ASN A C 1
ATOM 2295 O O . ASN A 1 285 ? 22.142 -7.214 -1.208 1.00 90.38 285 ASN A O 1
ATOM 2299 N N . ILE A 1 286 ? 23.919 -7.629 -2.523 1.00 93.25 286 ILE A N 1
ATOM 2300 C CA . ILE A 1 286 ? 23.148 -8.001 -3.719 1.00 93.25 286 ILE A CA 1
ATOM 2301 C C . ILE A 1 286 ? 22.273 -9.224 -3.419 1.00 93.25 286 ILE A C 1
ATOM 2303 O O . ILE A 1 286 ? 21.060 -9.177 -3.604 1.00 93.25 286 ILE A O 1
ATOM 2307 N N . GLU A 1 287 ? 22.840 -10.285 -2.838 1.00 93.31 287 GLU A N 1
ATOM 2308 C CA . GLU A 1 287 ? 22.076 -11.486 -2.469 1.00 93.31 287 GLU A CA 1
ATOM 2309 C C . GLU A 1 287 ? 20.973 -11.205 -1.431 1.00 93.31 287 GLU A C 1
ATOM 2311 O O . GLU A 1 287 ? 19.932 -11.872 -1.405 1.00 93.31 287 GLU A O 1
ATOM 2316 N N . LYS A 1 288 ? 21.178 -10.232 -0.534 1.00 93.31 288 LYS A N 1
ATOM 2317 C CA . LYS A 1 288 ? 20.135 -9.769 0.396 1.00 93.31 288 LYS A CA 1
ATOM 2318 C C . LYS A 1 288 ? 19.017 -9.026 -0.335 1.00 93.31 288 LYS A C 1
ATOM 2320 O O . LYS A 1 288 ? 17.854 -9.293 -0.045 1.00 93.31 288 LYS A O 1
ATOM 2325 N N . LEU A 1 289 ? 19.349 -8.149 -1.283 1.00 94.62 289 LEU A N 1
ATOM 2326 C CA . LEU A 1 289 ? 18.367 -7.401 -2.073 1.00 94.62 289 LEU A CA 1
ATOM 2327 C C . LEU A 1 289 ? 17.546 -8.316 -2.983 1.00 94.62 289 LEU A C 1
ATOM 2329 O O . LEU A 1 289 ? 16.325 -8.197 -2.999 1.00 94.62 289 LEU A O 1
ATOM 2333 N N . ILE A 1 290 ? 18.178 -9.282 -3.655 1.00 95.56 290 ILE A N 1
ATOM 2334 C CA . ILE A 1 290 ? 17.472 -10.278 -4.477 1.00 95.56 290 ILE A CA 1
ATOM 2335 C C . ILE A 1 290 ? 16.460 -11.052 -3.626 1.00 95.56 290 ILE A C 1
ATOM 2337 O O . ILE A 1 290 ? 15.307 -11.212 -4.018 1.00 95.56 290 ILE A O 1
ATOM 2341 N N . ARG A 1 291 ? 16.852 -11.492 -2.420 1.00 96.38 291 ARG A N 1
ATOM 2342 C CA . ARG A 1 291 ? 15.929 -12.165 -1.490 1.00 96.38 291 ARG A CA 1
ATOM 2343 C C . ARG A 1 291 ? 14.809 -11.248 -1.007 1.00 96.38 291 ARG A C 1
ATOM 2345 O O . ARG A 1 291 ? 13.671 -11.699 -0.906 1.00 96.38 291 ARG A O 1
ATOM 2352 N N . PHE A 1 292 ? 15.122 -9.989 -0.709 1.00 94.56 292 PHE A N 1
ATOM 2353 C CA . PHE A 1 292 ? 14.133 -8.999 -0.290 1.00 94.56 292 PHE A CA 1
ATOM 2354 C C . PHE A 1 292 ? 13.078 -8.778 -1.380 1.00 94.56 292 PHE A C 1
ATOM 2356 O O . PHE A 1 292 ? 11.902 -9.030 -1.130 1.00 94.56 292 PHE A O 1
ATOM 2363 N N . TYR A 1 293 ? 13.481 -8.411 -2.597 1.00 96.81 293 TYR A N 1
ATOM 2364 C CA . TYR A 1 293 ? 12.546 -8.198 -3.704 1.00 96.81 293 TYR A CA 1
ATOM 2365 C C . TYR A 1 293 ? 11.840 -9.491 -4.123 1.00 96.81 293 TYR A C 1
ATOM 2367 O O . TYR A 1 293 ? 10.638 -9.479 -4.380 1.00 96.81 293 TYR A O 1
ATOM 2375 N N . GLY A 1 294 ? 12.529 -10.634 -4.084 1.00 96.75 294 GLY A N 1
ATOM 2376 C CA . GLY A 1 294 ? 11.911 -11.941 -4.311 1.00 96.75 294 GLY A CA 1
ATOM 2377 C C . GLY A 1 294 ? 10.778 -12.244 -3.327 1.00 96.75 294 GLY A C 1
ATOM 2378 O O . GLY A 1 294 ? 9.743 -12.780 -3.716 1.00 96.75 294 GLY A O 1
ATOM 2379 N N . SER A 1 295 ? 10.915 -11.832 -2.061 1.00 95.69 295 SER A N 1
ATOM 2380 C CA . SER A 1 295 ? 9.847 -11.970 -1.058 1.00 95.69 295 SER A CA 1
ATOM 2381 C C . SER A 1 295 ? 8.635 -11.061 -1.303 1.00 95.69 295 SER A C 1
ATOM 2383 O O . SER A 1 295 ? 7.566 -11.321 -0.752 1.00 95.69 295 SER A O 1
ATOM 2385 N N . LEU A 1 296 ? 8.791 -10.030 -2.140 1.00 93.12 296 LEU A N 1
ATOM 2386 C CA . LEU A 1 296 ? 7.723 -9.131 -2.588 1.00 93.12 296 LEU A CA 1
ATOM 2387 C C . LEU A 1 296 ? 7.069 -9.595 -3.900 1.00 93.12 296 LEU A C 1
ATOM 2389 O O . LEU A 1 296 ? 6.149 -8.945 -4.376 1.00 93.12 296 LEU A O 1
ATOM 2393 N N . GLY A 1 297 ? 7.516 -10.716 -4.479 1.00 95.62 297 GLY A N 1
ATOM 2394 C CA . GLY A 1 297 ? 6.952 -11.274 -5.712 1.00 95.62 297 GLY A CA 1
ATOM 2395 C C . GLY A 1 297 ? 7.736 -10.952 -6.985 1.00 95.62 297 GLY A C 1
ATOM 2396 O O . GLY A 1 297 ? 7.349 -11.415 -8.060 1.00 95.62 297 GLY A O 1
ATOM 2397 N N . PHE A 1 298 ? 8.859 -10.232 -6.884 1.00 97.38 298 PHE A N 1
ATOM 2398 C CA . PHE A 1 298 ? 9.742 -10.022 -8.028 1.00 97.38 298 PHE A CA 1
ATOM 2399 C C . PHE A 1 298 ? 10.412 -11.334 -8.453 1.00 97.38 298 PHE A C 1
ATOM 2401 O O . PHE A 1 298 ? 10.855 -12.140 -7.630 1.00 97.38 298 PHE A O 1
ATOM 2408 N N . LYS A 1 299 ? 10.530 -11.528 -9.762 1.00 97.25 299 LYS A N 1
ATOM 2409 C CA . LYS A 1 299 ? 11.225 -12.640 -10.407 1.00 97.25 299 LYS A CA 1
ATOM 2410 C C . LYS A 1 299 ? 12.498 -12.127 -11.057 1.00 97.25 299 LYS A C 1
ATOM 2412 O O . LYS A 1 299 ? 12.513 -11.050 -11.639 1.00 97.25 299 LYS A O 1
ATOM 2417 N N . GLU A 1 300 ? 13.558 -12.910 -10.964 1.00 96.31 300 GLU A N 1
ATOM 2418 C CA . GLU A 1 300 ? 14.827 -12.616 -11.623 1.00 96.31 300 GLU A CA 1
ATOM 2419 C C . GLU A 1 300 ? 14.693 -12.837 -13.139 1.00 96.31 300 GLU A C 1
ATOM 2421 O O . GLU A 1 300 ? 14.218 -13.895 -13.558 1.00 96.31 300 GLU A O 1
ATOM 2426 N N . LEU A 1 301 ? 15.073 -11.835 -13.937 1.00 93.56 301 LEU A N 1
ATOM 2427 C CA . LEU A 1 301 ? 15.102 -11.902 -15.401 1.00 93.56 301 LEU A CA 1
ATOM 2428 C C . LEU A 1 301 ? 16.493 -12.237 -15.919 1.00 93.56 301 LEU A C 1
ATOM 2430 O O . LEU A 1 301 ? 16.655 -13.182 -16.687 1.00 93.56 301 LEU A O 1
ATOM 2434 N N . ASP A 1 302 ? 17.484 -11.476 -15.461 1.00 91.31 302 ASP A N 1
ATOM 2435 C CA . ASP A 1 302 ? 18.873 -11.644 -15.855 1.00 91.31 302 ASP A CA 1
ATOM 2436 C C . ASP A 1 302 ? 19.786 -11.621 -14.629 1.00 91.31 302 ASP A C 1
ATOM 2438 O O . ASP A 1 302 ? 19.692 -10.750 -13.752 1.00 91.31 302 ASP A O 1
ATOM 2442 N N . LYS A 1 303 ? 20.682 -12.606 -14.590 1.00 84.69 303 LYS A N 1
ATOM 2443 C CA . LYS A 1 303 ? 21.745 -12.710 -13.598 1.00 84.69 303 LYS A CA 1
ATOM 2444 C C . LYS A 1 303 ? 22.915 -11.889 -14.108 1.00 84.69 303 LYS A C 1
ATOM 2446 O O . LYS A 1 303 ? 23.813 -12.424 -14.757 1.00 84.69 303 LYS A O 1
ATOM 2451 N N . GLY A 1 304 ? 22.900 -10.598 -13.785 1.00 78.94 304 GLY A N 1
ATOM 2452 C CA . GLY A 1 304 ? 24.066 -9.743 -13.972 1.00 78.94 304 GLY A CA 1
ATOM 2453 C C . GLY A 1 304 ? 25.294 -10.311 -13.251 1.00 78.94 304 GLY A C 1
ATOM 2454 O O . GLY A 1 304 ? 25.209 -11.269 -12.473 1.00 78.94 304 GLY A O 1
ATOM 2455 N N . SER A 1 305 ? 26.465 -9.724 -13.493 1.00 79.38 305 SER A N 1
ATOM 2456 C CA . SER A 1 305 ? 27.667 -10.148 -12.773 1.00 79.38 305 SER A CA 1
ATOM 2457 C C . SER A 1 305 ? 27.502 -9.992 -11.252 1.00 79.38 305 SER A C 1
ATOM 2459 O O . SER A 1 305 ? 26.697 -9.188 -10.773 1.00 79.38 305 SER A O 1
ATOM 2461 N N . ASP A 1 306 ? 28.330 -10.706 -10.478 1.00 73.50 306 ASP A N 1
ATOM 2462 C CA . ASP A 1 306 ? 28.356 -10.650 -9.003 1.00 73.50 306 ASP A CA 1
ATOM 2463 C C . ASP A 1 306 ? 28.455 -9.214 -8.432 1.00 73.50 306 ASP A C 1
ATOM 2465 O O . ASP A 1 306 ? 28.185 -8.995 -7.252 1.00 73.50 306 ASP A O 1
ATOM 2469 N N . MET A 1 307 ? 28.865 -8.243 -9.256 1.00 78.44 307 MET A N 1
ATOM 2470 C CA . MET A 1 307 ? 29.070 -6.840 -8.894 1.00 78.44 307 MET A CA 1
ATOM 2471 C C . MET A 1 307 ? 27.977 -5.906 -9.429 1.00 78.44 307 MET A C 1
ATOM 2473 O O . MET A 1 307 ? 27.744 -4.841 -8.851 1.00 78.44 307 MET A O 1
ATOM 2477 N N . GLU A 1 308 ? 27.292 -6.283 -10.504 1.00 83.00 308 GLU A N 1
ATOM 2478 C CA . GLU A 1 308 ? 26.225 -5.485 -11.114 1.00 83.00 308 GLU A CA 1
ATOM 2479 C C . GLU A 1 308 ? 24.862 -5.796 -10.493 1.00 83.00 308 GLU A C 1
ATOM 2481 O O . GLU A 1 308 ? 23.991 -4.938 -10.490 1.00 83.00 308 GLU A O 1
ATOM 2486 N N . GLY A 1 309 ? 24.679 -6.978 -9.903 1.00 88.06 309 GLY A N 1
ATOM 2487 C CA . GLY A 1 309 ? 23.394 -7.409 -9.355 1.00 88.06 309 GLY A CA 1
ATOM 2488 C C . GLY A 1 309 ? 22.383 -7.792 -10.434 1.00 88.06 309 GLY A C 1
ATOM 2489 O O . GLY A 1 309 ? 22.642 -7.656 -11.630 1.00 88.06 309 GLY A O 1
ATOM 2490 N N . SER A 1 310 ? 21.233 -8.305 -10.003 1.00 93.56 310 SER A N 1
ATOM 2491 C CA . SER A 1 310 ? 20.273 -8.941 -10.909 1.00 93.56 310 SER A CA 1
ATOM 2492 C C . SER A 1 310 ? 19.163 -8.001 -11.353 1.00 93.56 310 SER A C 1
ATOM 2494 O O . SER A 1 310 ? 18.641 -7.224 -10.549 1.00 93.56 310 SER A O 1
ATOM 2496 N N . VAL A 1 311 ? 18.757 -8.127 -12.615 1.00 96.69 311 VAL A N 1
ATOM 2497 C CA . VAL A 1 311 ? 17.545 -7.485 -13.131 1.00 96.69 311 VAL A CA 1
ATOM 2498 C C . VAL A 1 311 ? 16.344 -8.302 -12.674 1.00 96.69 311 VAL A C 1
ATOM 2500 O O . VAL A 1 311 ? 16.310 -9.524 -12.837 1.00 96.69 311 VAL A O 1
ATOM 2503 N N . MET A 1 312 ? 15.360 -7.640 -12.076 1.00 97.62 312 MET A N 1
ATOM 2504 C CA . MET A 1 312 ? 14.166 -8.280 -11.538 1.00 97.62 312 MET A CA 1
ATOM 2505 C C . MET A 1 312 ? 12.904 -7.596 -12.045 1.00 97.62 312 MET A C 1
ATOM 2507 O O . MET A 1 312 ? 12.852 -6.372 -12.118 1.00 97.62 312 MET A O 1
ATOM 2511 N N . ILE A 1 313 ? 11.873 -8.390 -12.329 1.00 97.38 313 ILE A N 1
ATOM 2512 C CA . ILE A 1 313 ? 10.564 -7.932 -12.792 1.00 97.38 313 ILE A CA 1
ATOM 2513 C C . ILE A 1 313 ? 9.452 -8.406 -11.865 1.00 97.38 313 ILE A C 1
ATOM 2515 O O . ILE A 1 313 ? 9.488 -9.517 -11.335 1.00 97.38 313 ILE A O 1
ATOM 2519 N N . MET A 1 314 ? 8.417 -7.597 -11.730 1.00 96.44 314 MET A N 1
ATOM 2520 C CA . MET A 1 314 ? 7.140 -7.975 -11.155 1.00 96.44 314 MET A CA 1
ATOM 2521 C C . MET A 1 314 ? 6.024 -7.606 -12.130 1.00 96.44 314 MET A C 1
ATOM 2523 O O . MET A 1 314 ? 6.043 -6.532 -12.728 1.00 96.44 314 MET A O 1
ATOM 2527 N N . TYR A 1 315 ? 5.062 -8.516 -12.260 1.00 94.12 315 TYR A N 1
ATOM 2528 C CA . TYR A 1 315 ? 3.811 -8.285 -12.972 1.00 94.12 315 TYR A CA 1
ATOM 2529 C C . TYR A 1 315 ? 2.766 -7.895 -11.930 1.00 94.12 315 TYR A C 1
ATOM 2531 O O . TYR A 1 315 ? 2.573 -8.655 -10.974 1.00 94.12 315 TYR A O 1
ATOM 2539 N N . LEU A 1 316 ? 2.178 -6.711 -12.088 1.00 89.38 316 LEU A N 1
ATOM 2540 C CA . LEU A 1 316 ? 1.121 -6.187 -11.220 1.00 89.38 316 LEU A CA 1
ATOM 2541 C C . LEU A 1 316 ? -0.267 -6.577 -11.739 1.00 89.38 316 LEU A C 1
ATOM 2543 O O . LEU A 1 316 ? -0.452 -6.642 -12.975 1.00 89.38 316 LEU A O 1
#

InterPro domains:
  IPR000182 GNAT domain [PS51186] (170-316)
  IPR016181 Acyl-CoA N-acyltransferase [SSF55729] (171-314)

Secondary structure (DSSP, 8-state):
-HHHHHHHHHHHHT-HHHHHHHHHHHH-GGGHHHHHHHHHIIIIITTHHHHHHHTTSS-HHHHHHHHHHHHHHHHHHHHHHHTT-HHHHHHHHHHHTTS-TTSPPP--HHHHHHHHHHHHHHHHHHHHHGGGTTS---S---EEEEEEEEEEE-TTT-PEEEEEEEEEEETTTTEEEEEEEEEEEEEEGGGSSSHHHHHHHHHHH-HHHHHHHHHHHTTS-TT---SEEEEEEEEEE-GGGTTSSHHHHHHHHHHHHHHHTT--EEEEEE-----S--HHHHHHHHHHHHHHHHHTT-EEEE---TTT-EEEEEE-

Radius of gyration: 28.28 Å; chains: 1; bounding box: 82×39×72 Å

pLDDT: mean 86.64, std 13.45, range [37.44, 98.62]

Organism: NCBI:txid1672701

Foldseek 3Di:
DLVVLLVVLVVVVVPVVNVVVVVVVLLDLVCLLVVQLVVCCVPPVVDCVVVCVVVVVDDPVRVVVVSVVSSVVSSVLSNCVSVVVVVVNVVVVVVCVVPDPVPDDDDCPVVVVVVVVVSSVSSVVVVVCVVVVVPPPPPDQDWAWDKDKDWDADPVLRKIKIKIWIWGQGPVVRDTDGFWIWTKIKDFLVVDPFLVSVLVSQVVPHPQSSVLSVLVCVVDDRVPSGFMEMETEDIDGPPVCPPVCSSVSVVVVVVVVCVVVRHFKYKYFQFDPDDPDDLVVRLVSLVVSCVVVVVVVWDFRDQDPSNRHTMTMHTD

Sequence (316 aa):
MEEKSQELAKAFLKDKKLNDKSLHKMKDPTLAGEWAKAIAHFIYRNGPVEDIHSNGQLTDADMKTINKYMINQLTGLILTIQREEWFLLDNMLAFYKMFGGNWDNADLTKFNTEKQLVIENIAKIVANNVSDYSAVEPEENIHYIDITYSSSLDEETGVIQYSSTIDNYSVYTDSHENVGRALFSMYNLGIYESWWGVIDAADHYSSEECILIGSLKDVVDEELLYGKCIIFHSLSIEEQFQQKGIGREAMDKLMSYWSILGVEYVILRAAPPITESVDNKRKENIEKLIRFYGSLGFKELDKGSDMEGSVMIMYL